Protein AF-A0A8J6NS45-F1 (afdb_monomer)

Sequence (207 aa):
MSILRTRKFHILAAVVSVSVFISIVVFVNFGKKTDMAETHSAQTNPESFAFFNLGVDSELTDTVRDELKEKLGSDAVERWSTLDLNINFKGFLQKYFKELDEINQRLNNPPGERVEHNIIKLRYRYARIKKVPFEYVEFVFSNYTKKPLLFKISSTKEGAFIVDTIKAKYGEPAVVNWEQEEGHSLYWQKNKSFLIISIGKDRYGNP

Secondary structure (DSSP, 8-state):
--HHHHHHHHHHHHHHHHHHHHHHHHHHHHS------------PPPSS--BTTB-TT----HHHHHHHHHHH-PPEEEEEE------SSTTHHHHH-HHHHHHHHHHTPSTTS---EEEEEEEES-GGGGT-SEEEEEEEEETTT--EEEEEEEE-GGGGHHHHHHHHHH-PPEEEE-SSSSEEEEEEEETTEEEEEEEE--TTS--

So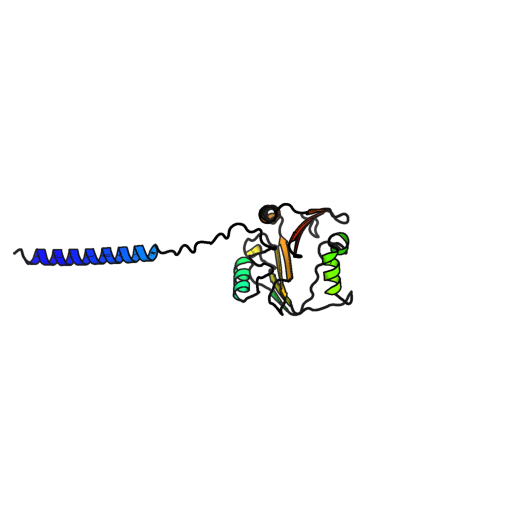lvent-accessible surface area (backbone atoms only — not comparable to full-atom values): 12196 Å² total; per-residue (Å²): 144,66,73,75,59,56,57,54,50,52,52,53,50,49,54,52,52,50,54,51,51,52,50,50,54,51,50,59,61,69,66,61,67,76,76,72,71,75,74,74,66,72,90,65,78,67,75,50,69,64,58,98,84,43,30,75,86,35,62,72,43,70,66,54,52,51,54,47,32,73,61,31,38,77,66,48,79,48,64,63,41,70,69,79,73,82,55,98,53,94,63,42,37,61,74,77,35,50,72,59,30,56,50,35,49,67,58,35,59,64,80,93,53,90,43,67,37,70,29,41,34,42,35,22,73,56,15,44,83,58,76,46,58,32,47,33,41,35,43,31,24,34,61,85,73,29,24,62,75,49,77,50,74,42,59,48,69,82,29,60,62,52,57,59,54,47,33,75,74,73,44,85,60,53,78,46,77,48,88,90,52,78,38,36,34,42,33,49,78,38,86,95,42,77,49,77,47,80,52,46,51,48,101,83,69,45,101

Organism: NCBI:txid2841695

Foldseek 3Di:
DPPVVVVVVVVVVVVVVVVVVVVVVVVVVVPPPPPPPPPPPPDDQPLADDDPNADQPDFDDPVVVVVCCLQQNDWDKDFFAADAPDDDDPCPCVVPPVVVVVVRPVSCPPPPDGRTAGKIKTKRQVSCVNVDQWRIWIWIAHNVGRGTDDIDTDGDPVCPCVVVVCCVRNNFFDKAQDPPFHWIWTWDDGPNDIDIDTGHADPVRHD

Mean predicted aligned error: 12.46 Å

pLDDT: mean 82.47, std 18.63, range [31.5, 98.31]

Structure (mmCIF, N/CA/C/O backbone):
data_AF-A0A8J6NS45-F1
#
_entry.id   AF-A0A8J6NS45-F1
#
loop_
_atom_site.group_PDB
_atom_site.id
_atom_site.type_symbol
_atom_site.label_atom_id
_atom_site.label_alt_id
_atom_site.label_comp_id
_atom_site.label_asym_id
_atom_site.label_entity_id
_atom_site.label_seq_id
_atom_site.pdbx_PDB_ins_code
_atom_site.Cartn_x
_atom_site.Cartn_y
_atom_site.Cartn_z
_atom_site.occupancy
_atom_site.B_iso_or_equiv
_atom_site.auth_seq_id
_atom_site.auth_comp_id
_atom_site.auth_asym_id
_atom_site.auth_atom_id
_atom_site.pdbx_PDB_model_num
ATOM 1 N N . MET A 1 1 ? -11.329 28.154 84.739 1.00 51.31 1 MET A N 1
ATOM 2 C CA . MET A 1 1 ? -11.530 28.540 83.321 1.00 51.31 1 MET A CA 1
ATOM 3 C C . MET A 1 1 ? -10.487 27.851 82.416 1.00 51.31 1 MET A C 1
ATOM 5 O O . MET A 1 1 ? -9.707 28.529 81.769 1.00 51.31 1 MET A O 1
ATOM 9 N N . SER A 1 2 ? -10.424 26.505 82.371 1.00 53.16 2 SER A N 1
ATOM 10 C CA . SER A 1 2 ? -9.424 25.774 81.545 1.00 53.16 2 SER A CA 1
ATOM 11 C C . SER A 1 2 ? -9.969 24.574 80.748 1.00 53.16 2 SER A C 1
ATOM 13 O O . SER A 1 2 ? -9.297 24.097 79.840 1.00 53.16 2 SER A O 1
ATOM 15 N N . ILE A 1 3 ? -11.207 24.129 80.997 1.00 46.88 3 ILE A N 1
ATOM 16 C CA . ILE A 1 3 ? -11.771 22.905 80.385 1.00 46.88 3 ILE A CA 1
ATOM 17 C C . ILE A 1 3 ? -12.343 23.155 78.971 1.00 46.88 3 ILE A C 1
ATOM 19 O O . ILE A 1 3 ? -12.364 22.261 78.130 1.00 46.88 3 ILE A O 1
ATOM 23 N N . LEU A 1 4 ? -12.755 24.389 78.651 1.00 45.94 4 LEU A N 1
ATOM 24 C CA . LEU A 1 4 ? -13.272 24.739 77.316 1.00 45.94 4 LEU A CA 1
ATOM 25 C C . LEU A 1 4 ? -12.181 24.861 76.237 1.00 45.94 4 LEU A C 1
ATOM 27 O O . LEU A 1 4 ? -12.486 24.762 75.048 1.00 45.94 4 LEU A O 1
ATOM 31 N N . ARG A 1 5 ? -10.917 25.070 76.626 1.00 46.97 5 ARG A N 1
ATOM 32 C CA . ARG A 1 5 ? -9.801 25.260 75.686 1.00 46.97 5 ARG A CA 1
ATOM 33 C C . ARG A 1 5 ? -9.300 23.925 75.129 1.00 46.97 5 ARG A C 1
ATOM 35 O O . ARG A 1 5 ? -9.025 23.841 73.939 1.00 46.97 5 ARG A O 1
ATOM 42 N N . THR A 1 6 ? -9.271 22.868 75.941 1.00 49.84 6 THR A N 1
ATOM 43 C CA . THR A 1 6 ? -8.810 21.530 75.527 1.00 49.84 6 THR A CA 1
ATOM 44 C C . THR A 1 6 ? -9.765 20.860 74.538 1.00 49.84 6 THR A C 1
ATOM 46 O O . THR A 1 6 ? -9.312 20.321 73.534 1.00 49.84 6 THR A O 1
ATOM 49 N N . ARG A 1 7 ? -11.090 20.978 74.720 1.00 52.66 7 ARG A N 1
ATOM 50 C CA . ARG A 1 7 ? -12.076 20.426 73.765 1.00 52.66 7 ARG A CA 1
ATOM 51 C C . ARG A 1 7 ? -11.982 21.046 72.368 1.00 52.66 7 ARG A C 1
ATOM 53 O O . ARG A 1 7 ? -12.054 20.319 71.384 1.00 52.66 7 ARG A O 1
ATOM 60 N N . LYS A 1 8 ? -11.768 22.365 72.269 1.00 49.09 8 LYS A N 1
ATOM 61 C CA . LYS A 1 8 ? -11.569 23.042 70.974 1.00 49.09 8 LYS A CA 1
ATOM 62 C C . LYS A 1 8 ? -10.274 22.593 70.289 1.00 49.09 8 LYS A C 1
ATOM 64 O O . LYS A 1 8 ? -10.279 22.411 69.079 1.00 49.09 8 LYS A O 1
ATOM 69 N N . PHE A 1 9 ? -9.209 22.348 71.056 1.00 55.84 9 PHE A N 1
ATOM 70 C CA . PHE A 1 9 ? -7.952 21.798 70.535 1.00 55.84 9 PHE A CA 1
ATOM 71 C C . PHE A 1 9 ? -8.102 20.357 70.026 1.00 55.84 9 PHE A C 1
ATOM 73 O O . PHE A 1 9 ? -7.583 20.048 68.959 1.00 55.84 9 PHE A O 1
ATOM 80 N N . HIS A 1 10 ? -8.850 19.496 70.722 1.00 54.66 10 HIS A N 1
ATOM 81 C CA . HIS A 1 10 ? -9.101 18.125 70.258 1.00 54.66 10 HIS A CA 1
ATOM 82 C C . HIS A 1 10 ? -9.976 18.074 68.999 1.00 54.66 10 HIS A C 1
ATOM 84 O O . HIS A 1 10 ? -9.705 17.274 68.109 1.00 54.66 10 HIS A O 1
ATOM 90 N N . ILE A 1 11 ? -10.977 18.953 68.885 1.00 61.03 11 ILE A N 1
ATOM 91 C CA . ILE A 1 11 ? -11.813 19.056 67.679 1.00 61.03 11 ILE A CA 1
ATOM 92 C C . ILE A 1 11 ? -10.990 19.591 66.50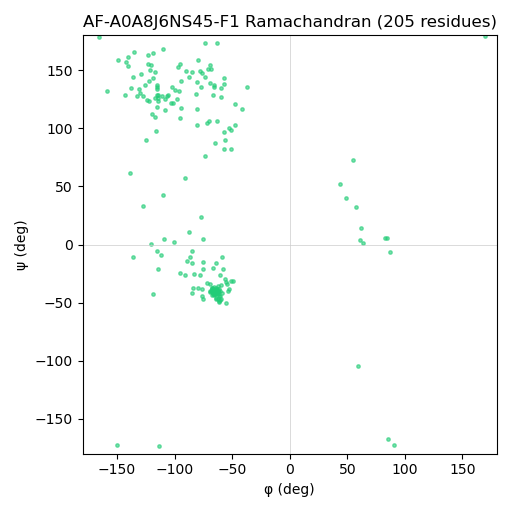0 1.00 61.03 11 ILE A C 1
ATOM 94 O O . ILE A 1 11 ? -11.062 19.039 65.407 1.00 61.03 11 ILE A O 1
ATOM 98 N N . LEU A 1 12 ? -10.154 20.613 66.719 1.00 58.44 12 LEU A N 1
ATOM 99 C CA . LEU A 1 12 ? -9.281 21.154 65.675 1.00 58.44 12 LEU A CA 1
ATOM 100 C C . LEU A 1 12 ? -8.240 20.117 65.217 1.00 58.44 12 LEU A C 1
ATOM 102 O O . LEU A 1 12 ? -8.025 19.957 64.020 1.00 58.44 12 LEU A O 1
ATOM 106 N N . ALA A 1 13 ? -7.655 19.360 66.150 1.00 62.47 13 ALA A N 1
ATOM 107 C CA . ALA A 1 13 ? -6.725 18.275 65.838 1.00 62.47 13 ALA A CA 1
ATOM 108 C C . ALA A 1 13 ? -7.400 17.126 65.067 1.00 62.47 13 ALA A C 1
ATOM 110 O O . ALA A 1 13 ? -6.812 16.598 64.126 1.00 62.47 13 ALA A O 1
ATOM 111 N N . ALA A 1 14 ? -8.644 16.772 65.409 1.00 64.38 14 ALA A N 1
ATOM 112 C CA . ALA A 1 14 ? -9.409 15.755 64.690 1.00 64.38 14 ALA A CA 1
ATOM 113 C C . ALA A 1 14 ? -9.759 16.199 63.258 1.00 64.38 14 ALA A C 1
ATOM 115 O O . ALA A 1 14 ? -9.603 15.420 62.322 1.00 64.38 14 ALA A O 1
ATOM 116 N N . VAL A 1 15 ? -10.159 17.460 63.062 1.00 68.56 15 VAL A N 1
ATOM 117 C CA . VAL A 1 15 ? -10.464 18.009 61.727 1.00 68.56 15 VAL A CA 1
ATOM 118 C C . VAL A 1 15 ? -9.210 18.078 60.849 1.00 68.56 15 VAL A C 1
ATOM 120 O O . VAL A 1 15 ? -9.274 17.714 59.677 1.00 68.56 15 VAL A O 1
ATOM 123 N N . VAL A 1 16 ? -8.060 18.469 61.413 1.00 69.50 16 VAL A N 1
ATOM 124 C CA . VAL A 1 16 ? -6.768 18.460 60.701 1.00 69.50 16 VAL A CA 1
ATOM 125 C C . VAL A 1 16 ? -6.322 17.031 60.372 1.00 69.50 16 VAL A C 1
ATOM 127 O O . VAL A 1 16 ? -5.832 16.773 59.278 1.00 69.50 16 VAL A O 1
ATOM 130 N N . SER A 1 17 ? -6.529 16.071 61.276 1.00 64.06 17 SER A N 1
ATOM 131 C CA . SER A 1 17 ? -6.199 14.665 61.018 1.00 64.06 17 SER A CA 1
ATOM 132 C C . SER A 1 17 ? -7.043 14.074 59.883 1.00 64.06 17 SER A C 1
ATOM 134 O O . SER A 1 17 ? -6.498 13.397 59.010 1.00 64.06 17 SER A O 1
ATOM 136 N N . VAL A 1 18 ? -8.344 14.380 59.837 1.00 70.12 18 VAL A N 1
ATOM 137 C CA . VAL A 1 18 ? -9.246 13.923 58.768 1.00 70.12 18 VAL A CA 1
ATOM 138 C C . VAL A 1 18 ? -8.918 14.593 57.430 1.00 70.12 18 VAL A C 1
ATOM 140 O O . VAL A 1 18 ? -8.902 13.912 56.405 1.00 70.12 18 VAL A O 1
ATOM 143 N N . SER A 1 19 ? -8.596 15.891 57.408 1.00 65.88 19 SER A N 1
ATOM 144 C CA . SER A 1 19 ? -8.239 16.587 56.162 1.00 65.88 19 SER A CA 1
ATOM 145 C C . SER A 1 19 ? -6.909 16.103 55.573 1.00 65.88 19 SER A C 1
ATOM 147 O O . SER A 1 19 ? -6.806 15.9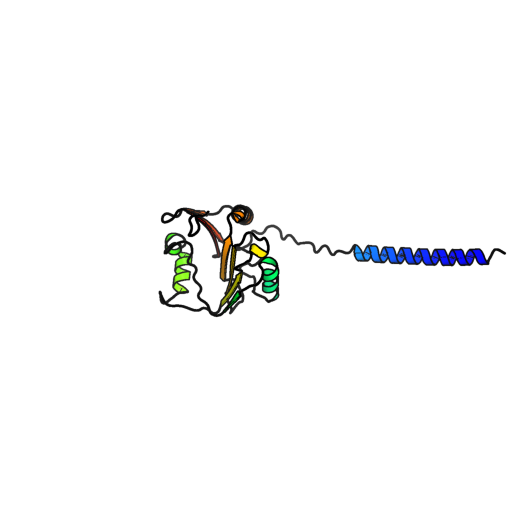32 54.355 1.00 65.88 19 SER A O 1
ATOM 149 N N . VAL A 1 20 ? -5.918 15.792 56.416 1.00 70.06 20 VAL A N 1
ATOM 150 C CA . VAL A 1 20 ? -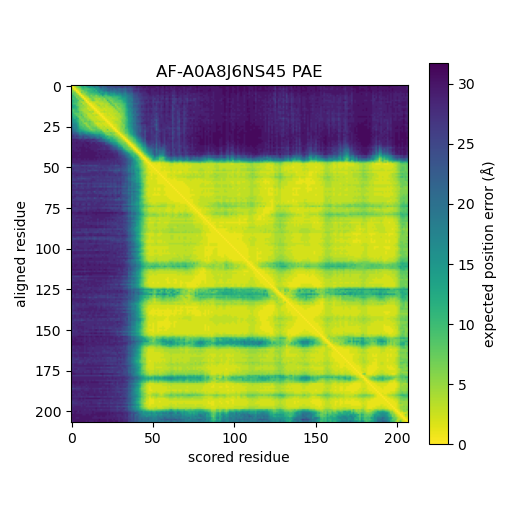4.657 15.160 55.992 1.00 70.06 20 VAL A CA 1
ATOM 151 C C . VAL A 1 20 ? -4.914 13.756 55.444 1.00 70.06 20 VAL A C 1
ATOM 153 O O . VAL A 1 20 ? -4.388 13.413 54.388 1.00 70.06 20 VAL A O 1
ATOM 156 N N . PHE A 1 21 ? -5.774 12.964 56.091 1.00 65.06 21 PHE A N 1
ATOM 157 C CA . PHE A 1 21 ? -6.098 11.614 55.623 1.00 65.06 21 PHE A CA 1
ATOM 158 C C . PHE A 1 21 ? -6.824 11.623 54.267 1.00 65.06 21 PHE A C 1
ATOM 160 O O . PHE A 1 21 ? -6.459 10.865 53.372 1.00 65.06 21 PHE A O 1
ATOM 167 N N . ILE A 1 22 ? -7.786 12.532 54.064 1.00 67.88 22 ILE A N 1
ATOM 168 C CA . ILE A 1 22 ? -8.469 12.713 52.770 1.00 67.88 22 ILE A CA 1
ATOM 169 C C . ILE A 1 22 ? -7.473 13.150 51.688 1.00 67.88 22 ILE A C 1
ATOM 171 O O . ILE A 1 22 ? -7.505 12.625 50.577 1.00 67.88 22 ILE A O 1
ATOM 175 N N . SER A 1 23 ? -6.546 14.053 52.018 1.00 58.22 23 SER A N 1
ATOM 176 C CA . SER A 1 23 ? -5.517 14.514 51.077 1.00 58.22 23 SER A CA 1
ATOM 177 C C . SER A 1 23 ? -4.570 13.381 50.666 1.00 58.22 23 SER A C 1
ATOM 179 O O . SER A 1 23 ? -4.243 13.266 49.490 1.00 58.22 23 SER A O 1
ATOM 181 N N . ILE A 1 24 ? -4.197 12.491 51.595 1.00 63.00 24 ILE A N 1
ATOM 182 C CA . ILE A 1 24 ? -3.389 11.295 51.303 1.00 63.00 24 ILE A CA 1
ATOM 183 C C . ILE A 1 24 ? -4.171 10.304 50.431 1.00 63.00 24 ILE A C 1
ATOM 185 O O . ILE A 1 24 ? -3.617 9.789 49.466 1.00 63.00 24 ILE A O 1
ATOM 189 N N . VAL A 1 25 ? -5.459 10.064 50.701 1.00 60.22 25 VAL A N 1
ATOM 190 C CA . VAL A 1 25 ? -6.290 9.156 49.886 1.00 60.22 25 VAL A CA 1
ATOM 191 C C . VAL A 1 25 ? -6.471 9.686 48.460 1.00 60.22 25 VAL A C 1
ATOM 193 O O . VAL A 1 25 ? -6.388 8.911 47.508 1.00 60.22 25 VAL A O 1
ATOM 196 N N . VAL A 1 26 ? -6.650 11.000 48.283 1.00 59.91 26 VAL A N 1
ATOM 197 C CA . VAL A 1 26 ? -6.704 11.627 46.952 1.00 59.91 26 VAL A CA 1
ATOM 198 C C . VAL A 1 26 ? -5.340 11.554 46.258 1.00 59.91 26 VAL A C 1
ATOM 200 O O . VAL A 1 26 ? -5.294 11.220 45.078 1.00 59.91 26 VAL A O 1
ATOM 203 N N . PHE A 1 27 ? -4.227 11.766 46.971 1.00 54.66 27 PHE A N 1
ATOM 204 C CA . PHE A 1 27 ? -2.878 11.664 46.397 1.00 54.66 27 PHE A CA 1
ATOM 205 C C . PHE A 1 27 ? -2.519 10.222 45.987 1.00 54.66 27 PHE A C 1
ATOM 207 O O . PHE A 1 27 ? -1.942 10.006 44.925 1.00 54.66 27 PHE A O 1
ATOM 214 N N . VAL A 1 28 ? -2.930 9.219 46.772 1.00 54.28 28 VAL A N 1
ATOM 215 C CA . VAL A 1 28 ? -2.735 7.792 46.454 1.00 54.28 28 VAL A CA 1
ATOM 216 C C . VAL A 1 28 ? -3.645 7.340 45.301 1.00 54.28 28 VAL A C 1
ATOM 218 O O . VAL A 1 28 ? -3.215 6.538 44.474 1.00 54.28 28 VAL A O 1
ATOM 221 N N . ASN A 1 29 ? -4.858 7.892 45.169 1.00 50.75 29 ASN A N 1
ATOM 222 C CA . ASN A 1 29 ? -5.740 7.600 44.030 1.00 50.75 29 ASN A CA 1
ATOM 223 C C . ASN A 1 29 ? -5.363 8.351 42.741 1.00 50.75 29 ASN A C 1
ATOM 225 O O . ASN A 1 29 ? -5.628 7.835 41.659 1.00 50.75 29 ASN A O 1
ATOM 229 N N . PHE A 1 30 ? -4.707 9.514 42.818 1.00 46.78 30 PHE A N 1
ATOM 230 C CA . PHE A 1 30 ? -4.195 10.231 41.637 1.00 46.78 30 PHE A CA 1
ATOM 231 C C . PHE A 1 30 ? -2.805 9.740 41.185 1.00 46.78 30 PHE A C 1
ATOM 233 O O . PHE A 1 30 ? -2.396 9.991 40.054 1.00 46.78 30 PHE A O 1
ATOM 240 N N . GLY A 1 31 ? -2.097 9.002 42.048 1.00 40.44 31 GLY A N 1
ATOM 241 C CA . GLY A 1 31 ? -0.834 8.323 41.739 1.00 40.44 31 GLY A CA 1
ATOM 242 C C . GLY A 1 31 ? -0.991 6.940 41.101 1.00 40.44 31 GLY A C 1
ATOM 243 O O . GLY A 1 31 ? -0.003 6.357 40.667 1.00 40.44 31 GLY A O 1
ATOM 244 N N . LYS A 1 32 ? -2.217 6.412 40.988 1.00 40.09 32 LYS A N 1
ATOM 245 C CA . LYS A 1 32 ? -2.493 5.140 40.307 1.00 40.09 32 LYS A CA 1
ATOM 246 C C . LYS A 1 32 ? -2.808 5.381 38.828 1.00 40.09 32 LYS A C 1
ATOM 248 O O . LYS A 1 32 ? -3.858 4.995 38.324 1.00 40.09 32 LYS A O 1
ATOM 253 N N . LYS A 1 33 ? -1.872 6.019 38.116 1.00 41.44 33 LYS A N 1
ATOM 254 C CA . LYS A 1 33 ? -1.746 5.769 36.678 1.00 41.44 33 LYS A CA 1
ATOM 255 C C . LYS A 1 33 ? -1.379 4.297 36.578 1.00 41.44 33 LYS A C 1
ATOM 257 O O . LYS A 1 33 ? -0.291 3.898 36.972 1.00 41.44 33 LYS A O 1
ATOM 262 N N . THR A 1 34 ? -2.333 3.481 36.155 1.00 40.91 34 THR A N 1
ATOM 263 C CA . THR A 1 34 ? -2.044 2.169 35.595 1.00 40.91 34 THR A CA 1
ATOM 264 C C . THR A 1 34 ? -1.020 2.398 34.499 1.00 40.91 34 THR A C 1
ATOM 266 O O . THR A 1 34 ? -1.369 2.827 33.400 1.00 40.91 34 THR A O 1
ATOM 269 N N . ASP A 1 35 ? 0.242 2.138 34.818 1.00 37.94 35 ASP A N 1
ATOM 270 C CA . ASP A 1 35 ? 1.192 1.661 33.838 1.00 37.94 35 ASP A CA 1
ATOM 271 C C . ASP A 1 35 ? 0.544 0.392 33.277 1.00 37.94 35 ASP A C 1
ATOM 273 O O . ASP A 1 35 ? 0.658 -0.704 33.830 1.00 37.94 35 ASP A O 1
ATOM 277 N N . MET A 1 36 ? -0.248 0.555 32.210 1.00 36.56 36 MET A N 1
ATOM 278 C CA . MET A 1 36 ? -0.364 -0.500 31.224 1.00 36.56 36 MET A CA 1
ATOM 279 C C . MET A 1 36 ? 1.072 -0.701 30.793 1.00 36.56 36 MET A C 1
ATOM 281 O O . MET A 1 36 ? 1.610 0.090 30.024 1.00 36.56 36 MET A O 1
ATOM 285 N N . ALA A 1 37 ? 1.706 -1.702 31.399 1.00 36.03 37 ALA A N 1
ATOM 286 C CA . ALA A 1 37 ? 2.905 -2.287 30.872 1.00 36.03 37 ALA A CA 1
ATOM 287 C C . ALA A 1 37 ? 2.596 -2.541 29.401 1.00 36.03 37 ALA A C 1
ATOM 289 O O . ALA A 1 37 ? 1.840 -3.456 29.058 1.00 36.03 37 ALA A O 1
ATOM 290 N N . GLU A 1 38 ? 3.129 -1.671 28.542 1.00 37.91 38 GLU A N 1
ATOM 291 C CA . GLU A 1 38 ? 3.440 -2.035 27.184 1.00 37.91 38 GLU A CA 1
ATOM 292 C C . GLU A 1 38 ? 4.259 -3.303 27.349 1.00 37.91 38 GLU A C 1
ATOM 294 O O . GLU A 1 38 ? 5.434 -3.289 27.716 1.00 37.91 38 GLU A O 1
ATOM 299 N N . THR A 1 39 ? 3.588 -4.437 27.176 1.00 31.50 39 THR A N 1
ATOM 300 C CA . THR A 1 39 ? 4.274 -5.669 26.875 1.00 31.50 39 THR A CA 1
ATOM 301 C C . THR A 1 39 ? 4.879 -5.377 25.516 1.00 31.50 39 THR A C 1
ATOM 303 O O . THR A 1 39 ? 4.261 -5.598 24.477 1.00 31.50 39 TH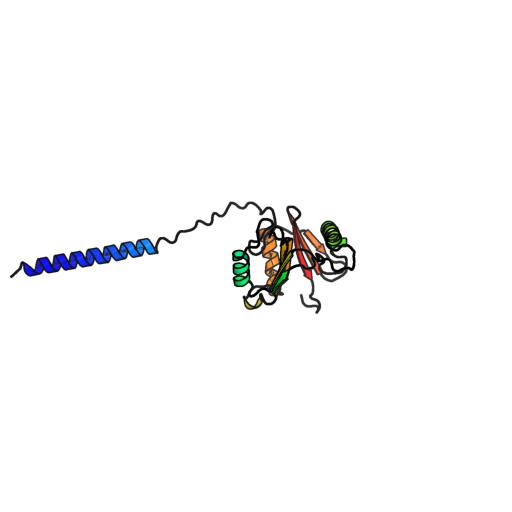R A O 1
ATOM 306 N N . HIS A 1 40 ? 6.079 -4.794 25.526 1.00 38.91 40 HIS A N 1
ATOM 307 C CA . HIS A 1 40 ? 7.059 -4.997 24.486 1.00 38.91 40 HIS A CA 1
ATOM 308 C C . HIS A 1 40 ? 7.271 -6.505 24.448 1.00 38.91 40 HIS A C 1
ATOM 310 O O . HIS A 1 40 ? 8.161 -7.063 25.085 1.00 38.91 40 HIS A O 1
ATOM 316 N N . SER A 1 41 ? 6.355 -7.167 23.739 1.00 38.38 41 SER A N 1
ATOM 317 C CA . SER A 1 41 ? 6.583 -8.456 23.130 1.00 38.38 41 SER A CA 1
ATOM 318 C C . SER A 1 41 ? 7.982 -8.369 22.554 1.00 38.38 41 SER A C 1
ATOM 320 O O . SER A 1 41 ? 8.250 -7.507 21.711 1.00 38.38 41 SER A O 1
ATOM 322 N N . ALA A 1 42 ? 8.870 -9.212 23.076 1.00 37.88 42 ALA A N 1
ATOM 323 C CA . ALA A 1 42 ? 10.199 -9.427 22.542 1.00 37.88 42 ALA A CA 1
ATOM 324 C C . ALA A 1 42 ? 10.141 -9.374 21.012 1.00 37.88 42 ALA A C 1
ATOM 326 O O . ALA A 1 42 ? 9.203 -9.923 20.428 1.00 37.88 42 ALA A O 1
ATOM 327 N N . GLN A 1 43 ? 11.105 -8.672 20.406 1.00 39.72 43 GLN A N 1
ATOM 328 C CA . GLN A 1 43 ? 11.250 -8.458 18.965 1.00 39.72 43 GLN A CA 1
ATOM 329 C C . GLN A 1 43 ? 11.182 -9.785 18.195 1.00 39.72 43 GLN A C 1
ATOM 331 O O . GLN A 1 43 ? 12.186 -10.377 17.811 1.00 39.72 43 GLN A O 1
ATOM 336 N N . THR A 1 44 ? 9.971 -10.251 17.944 1.00 43.78 44 THR A N 1
ATOM 337 C CA . THR A 1 44 ? 9.653 -11.164 16.870 1.00 43.78 44 THR A CA 1
ATOM 338 C C . THR A 1 44 ? 9.564 -10.268 15.654 1.00 43.78 44 THR A C 1
ATOM 340 O O . THR A 1 44 ? 8.775 -9.324 15.604 1.00 43.78 44 THR A O 1
ATOM 343 N N . ASN A 1 45 ? 10.466 -10.495 14.701 1.00 54.09 45 ASN A N 1
ATOM 344 C CA . ASN A 1 45 ? 10.365 -9.880 13.386 1.00 54.09 45 ASN A CA 1
ATOM 345 C C . ASN A 1 45 ? 8.916 -10.071 12.913 1.00 54.09 45 ASN A C 1
ATOM 347 O O . ASN A 1 45 ? 8.476 -11.221 12.863 1.00 54.09 45 ASN A O 1
ATOM 351 N N . PRO A 1 46 ? 8.160 -8.999 12.618 1.00 61.00 46 PRO A N 1
ATOM 352 C CA . PRO A 1 46 ? 6.754 -9.155 12.286 1.00 61.00 46 PRO A CA 1
ATOM 353 C C . PRO A 1 46 ? 6.642 -10.058 11.055 1.00 61.00 46 PRO A C 1
ATOM 355 O O . PRO A 1 46 ? 7.405 -9.897 10.093 1.00 61.00 46 PRO A O 1
ATOM 358 N N . GLU A 1 47 ? 5.717 -11.021 11.111 1.00 75.12 47 GLU A N 1
ATOM 359 C CA . GLU A 1 47 ? 5.503 -12.019 10.052 1.00 75.12 47 GLU A CA 1
ATOM 360 C C . GLU A 1 47 ? 5.182 -11.369 8.694 1.00 75.12 47 GLU A C 1
ATOM 362 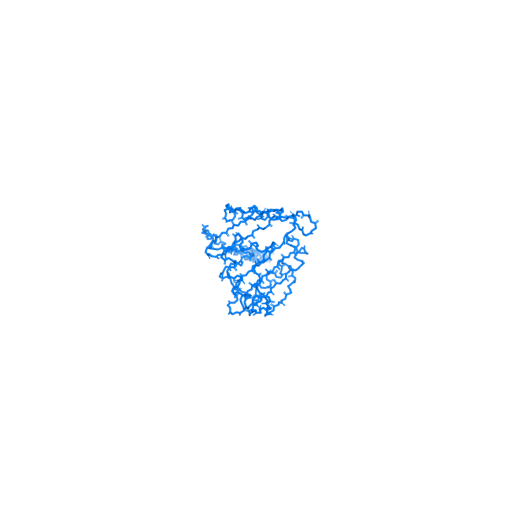O O . GLU A 1 47 ? 5.385 -11.972 7.644 1.00 75.12 47 GLU A O 1
ATOM 367 N N . SER A 1 48 ? 4.724 -10.115 8.695 1.00 89.50 48 SER A N 1
ATOM 368 C CA . SER A 1 48 ? 4.486 -9.317 7.496 1.00 89.50 48 SER A CA 1
ATOM 369 C C . SER A 1 48 ? 4.699 -7.820 7.775 1.00 89.50 48 SER A C 1
ATOM 371 O O . SER A 1 48 ? 5.194 -7.415 8.830 1.00 89.50 48 SER A O 1
ATOM 373 N N . PHE A 1 49 ? 4.363 -6.976 6.807 1.00 94.25 49 PHE A N 1
ATOM 374 C CA . PHE A 1 49 ? 4.438 -5.527 6.910 1.00 94.25 49 PHE A CA 1
ATOM 375 C C . PHE A 1 49 ? 3.178 -4.963 7.564 1.00 94.25 49 PHE A C 1
ATOM 377 O O . PHE A 1 49 ? 2.076 -5.481 7.387 1.00 94.25 49 PHE A O 1
ATOM 384 N N . ALA A 1 50 ? 3.345 -3.862 8.292 1.00 93.69 50 ALA A N 1
ATOM 385 C CA . ALA A 1 50 ? 2.236 -3.097 8.840 1.00 93.69 50 ALA A CA 1
ATOM 386 C C . ALA A 1 50 ? 2.444 -1.591 8.650 1.00 93.69 50 ALA A C 1
ATOM 388 O O . ALA A 1 50 ? 3.568 -1.090 8.787 1.00 93.69 50 ALA A O 1
ATOM 389 N N . PHE A 1 51 ? 1.346 -0.877 8.401 1.00 92.38 51 PHE A N 1
ATOM 390 C CA . PHE A 1 51 ? 1.293 0.581 8.286 1.00 92.38 51 PHE A CA 1
ATOM 391 C C . PHE A 1 51 ? 0.160 1.122 9.160 1.00 92.38 51 PHE A C 1
ATOM 393 O O . PHE A 1 51 ? -0.939 0.583 9.127 1.00 92.38 51 PHE A O 1
ATOM 400 N N . PHE A 1 52 ? 0.428 2.137 9.991 1.00 91.62 52 PHE A N 1
ATOM 401 C CA . PHE A 1 52 ? -0.498 2.572 11.055 1.00 91.62 52 PHE A CA 1
ATOM 402 C C . PHE A 1 52 ? -1.028 1.415 11.925 1.00 91.62 52 PHE A C 1
ATOM 404 O O . PHE A 1 52 ? -2.194 1.394 12.296 1.00 91.62 52 PHE A O 1
ATOM 411 N N . ASN A 1 53 ? -0.160 0.449 12.248 1.00 91.00 53 ASN A N 1
ATOM 412 C CA . ASN A 1 53 ? -0.495 -0.787 12.975 1.00 91.00 53 ASN A CA 1
ATOM 413 C C . ASN A 1 53 ? -1.505 -1.706 12.264 1.00 91.00 53 ASN A C 1
ATOM 415 O O . ASN A 1 53 ? -1.995 -2.655 12.867 1.00 91.00 53 ASN A O 1
ATOM 419 N N . LEU A 1 54 ? -1.768 -1.473 10.976 1.00 94.88 54 LEU A N 1
ATOM 420 C CA . LEU A 1 54 ? -2.580 -2.346 10.137 1.00 94.88 54 LEU A CA 1
ATOM 421 C C . LEU A 1 54 ? -1.670 -3.305 9.374 1.00 94.88 54 LEU A C 1
ATOM 423 O O . LEU A 1 54 ? -0.929 -2.879 8.487 1.00 94.88 54 LEU A O 1
ATOM 427 N N . GLY A 1 55 ? -1.706 -4.579 9.756 1.00 93.56 55 GLY A N 1
ATOM 428 C CA . GLY A 1 55 ? -1.018 -5.691 9.098 1.00 93.56 55 GLY A CA 1
ATOM 429 C C . GLY A 1 55 ? -2.002 -6.687 8.480 1.00 93.56 55 GLY A C 1
ATOM 430 O O . GLY A 1 55 ? -3.209 -6.461 8.479 1.00 93.56 55 GLY A O 1
ATOM 431 N N . VAL A 1 56 ? -1.490 -7.807 7.965 1.00 92.75 56 VAL A N 1
ATOM 432 C CA . VAL A 1 56 ? -2.280 -8.818 7.228 1.00 92.75 56 VAL A CA 1
ATOM 433 C C . VAL A 1 56 ? -3.479 -9.381 8.008 1.00 92.75 56 VAL A C 1
ATOM 435 O O . VAL A 1 56 ? -4.498 -9.714 7.405 1.00 92.75 56 VAL A O 1
ATOM 438 N N . ASP A 1 57 ? -3.390 -9.433 9.338 1.00 92.06 57 ASP A N 1
ATOM 439 C CA . ASP A 1 57 ? -4.453 -9.943 10.214 1.00 92.06 57 ASP A CA 1
ATOM 440 C C . ASP A 1 57 ? -5.300 -8.863 10.880 1.00 92.06 57 ASP A C 1
ATOM 442 O O . ASP A 1 57 ? -6.209 -9.175 11.645 1.00 92.06 57 ASP A O 1
ATOM 446 N N . SER A 1 58 ? -5.040 -7.593 10.578 1.00 94.94 58 SER A N 1
ATOM 447 C CA . SER A 1 58 ? -5.901 -6.508 11.033 1.00 94.94 58 SER A CA 1
ATOM 448 C C . SER A 1 58 ? -7.250 -6.550 10.316 1.00 94.94 58 SER A C 1
ATOM 450 O O . SER A 1 58 ? -7.357 -7.005 9.177 1.00 94.94 58 SER A O 1
ATOM 452 N N . GLU A 1 59 ? -8.280 -6.009 10.958 1.00 97.19 59 GLU A N 1
ATOM 453 C CA . GLU A 1 59 ? -9.617 -5.882 10.381 1.00 97.19 59 GLU A CA 1
ATOM 454 C C . GLU A 1 59 ? -10.058 -4.420 10.373 1.00 97.19 59 GLU A C 1
ATOM 456 O O . GLU A 1 59 ? -9.810 -3.670 11.319 1.00 97.19 59 GLU A O 1
ATOM 461 N N . LEU A 1 60 ? -10.728 -4.003 9.298 1.00 97.69 60 LEU A N 1
ATOM 462 C CA . LEU A 1 60 ? -11.362 -2.695 9.232 1.00 97.69 60 LEU A CA 1
ATOM 463 C C . LEU A 1 60 ? -12.605 -2.665 10.129 1.00 97.69 60 LEU A C 1
ATOM 465 O O . LEU A 1 60 ? -13.665 -3.173 9.756 1.00 97.69 60 LEU A O 1
ATOM 469 N N . THR A 1 61 ? -12.469 -2.004 11.275 1.00 97.56 61 THR A N 1
ATOM 470 C CA . THR A 1 61 ? -13.554 -1.681 12.209 1.00 97.56 61 THR A CA 1
ATOM 471 C C . THR A 1 61 ? -13.846 -0.180 12.208 1.00 97.56 61 THR A C 1
ATOM 473 O O . THR A 1 61 ? -13.060 0.619 11.687 1.00 97.56 61 THR A O 1
ATOM 476 N N . ASP A 1 62 ? -14.959 0.223 12.823 1.00 97.00 62 ASP A N 1
ATOM 477 C CA . ASP A 1 62 ? -15.266 1.645 13.015 1.00 97.00 62 ASP A CA 1
ATOM 478 C C . ASP A 1 62 ? -14.192 2.337 13.871 1.00 97.00 62 ASP A C 1
ATOM 480 O O . ASP A 1 62 ? -13.749 3.427 13.524 1.00 97.00 62 ASP A O 1
ATOM 484 N N . THR A 1 63 ? -13.661 1.658 14.896 1.00 97.19 63 THR A N 1
ATOM 485 C CA . THR A 1 63 ? -12.538 2.159 15.708 1.00 97.19 63 THR A CA 1
ATOM 486 C C . THR A 1 63 ? -11.286 2.403 14.869 1.00 97.19 63 THR A C 1
ATOM 488 O O . THR A 1 63 ? -10.700 3.479 14.945 1.00 97.19 63 THR A O 1
ATOM 491 N N . VAL A 1 64 ? -10.899 1.447 14.015 1.00 97.19 64 VAL A N 1
ATOM 492 C CA . VAL A 1 64 ? -9.759 1.628 13.098 1.00 97.19 64 VAL A CA 1
ATOM 493 C C . VAL A 1 64 ? -9.995 2.827 12.182 1.00 97.19 64 VAL A C 1
ATOM 495 O O . VAL A 1 64 ? -9.086 3.623 11.947 1.00 97.19 64 VAL A O 1
ATOM 498 N N . ARG A 1 65 ? -11.218 2.988 11.670 1.00 96.31 65 ARG A N 1
ATOM 499 C CA . ARG A 1 65 ? -11.562 4.112 10.797 1.00 96.31 65 ARG A CA 1
ATOM 500 C C . ARG A 1 65 ? -11.473 5.455 11.524 1.00 96.31 65 ARG A C 1
ATOM 502 O O . ARG A 1 65 ? -10.946 6.408 10.946 1.00 96.31 65 ARG A O 1
ATOM 509 N N . ASP A 1 66 ? -11.933 5.524 12.768 1.00 96.06 66 ASP A N 1
ATOM 510 C CA . ASP A 1 66 ? -11.848 6.724 13.601 1.00 96.06 66 ASP A CA 1
ATOM 511 C C . ASP A 1 66 ? -10.394 7.085 13.932 1.00 96.06 66 ASP A C 1
ATOM 513 O O . ASP A 1 66 ? -10.000 8.243 13.774 1.00 96.06 66 ASP A O 1
ATOM 517 N N . GLU A 1 67 ? -9.556 6.103 14.276 1.00 95.44 67 GLU A N 1
ATOM 518 C CA . GLU A 1 67 ? -8.122 6.322 14.501 1.00 95.44 67 GLU A CA 1
ATOM 519 C C . GLU A 1 67 ? -7.406 6.837 13.248 1.00 95.44 67 GLU A C 1
ATOM 521 O O . GLU A 1 67 ? -6.588 7.761 13.311 1.00 95.44 67 GLU A O 1
ATOM 526 N N . LEU A 1 68 ? -7.699 6.246 12.085 1.00 95.31 68 LEU A N 1
ATOM 527 C CA . LEU A 1 68 ? -7.148 6.722 10.821 1.00 95.31 68 LEU A CA 1
ATOM 528 C C . LEU A 1 68 ? -7.621 8.148 10.531 1.00 95.31 68 LEU A C 1
ATOM 530 O O . LEU A 1 68 ? -6.821 8.973 10.096 1.00 95.31 68 LEU A O 1
ATOM 534 N N . LYS A 1 69 ? -8.886 8.474 10.813 1.00 93.38 69 LYS A N 1
ATOM 535 C CA . LYS A 1 69 ? -9.430 9.825 10.635 1.00 93.38 69 LYS A CA 1
ATOM 536 C C . LYS A 1 69 ? -8.761 10.853 11.547 1.00 93.38 69 LYS A C 1
ATOM 538 O O . LYS A 1 69 ? -8.509 11.989 11.133 1.00 93.38 69 LYS A O 1
ATOM 543 N N . GLU A 1 70 ? -8.439 10.474 12.778 1.00 92.94 70 GLU A N 1
ATOM 544 C CA . GLU A 1 70 ? -7.702 11.332 13.702 1.00 92.94 70 GLU A CA 1
ATOM 545 C C . GLU A 1 70 ? -6.311 11.677 13.149 1.00 92.94 70 GLU A C 1
ATOM 547 O O . GLU A 1 70 ? -5.952 12.862 13.080 1.00 92.94 70 GLU A O 1
ATOM 552 N N . LYS A 1 71 ? -5.585 10.650 12.681 1.00 92.25 71 LYS A N 1
ATOM 553 C CA . LYS A 1 71 ? -4.194 10.729 12.203 1.00 92.25 71 LYS A CA 1
ATOM 554 C C . LYS A 1 71 ? -4.057 11.340 10.804 1.00 92.25 71 LYS A C 1
ATOM 556 O O . LYS A 1 71 ? -3.116 12.086 10.554 1.00 92.25 71 LYS A O 1
ATOM 561 N N . LEU A 1 72 ? -4.981 11.036 9.893 1.00 93.19 72 LEU A N 1
ATOM 562 C CA . LEU A 1 72 ? -4.890 11.359 8.461 1.00 93.19 72 LEU A CA 1
ATOM 563 C C . LEU A 1 72 ? -5.959 12.351 7.979 1.00 93.19 72 LEU A C 1
ATOM 565 O O . LEU A 1 72 ? -5.901 12.809 6.839 1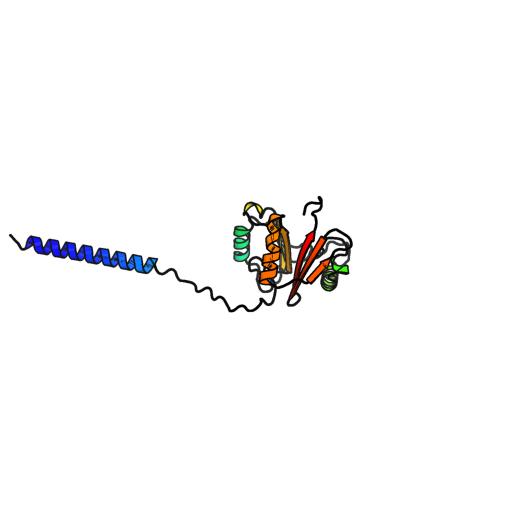.00 93.19 72 LEU A O 1
ATOM 569 N N . GLY A 1 73 ? -6.917 12.728 8.829 1.00 92.25 73 GLY A N 1
ATOM 570 C CA . GLY A 1 73 ? -8.027 13.610 8.464 1.00 92.25 73 GLY A CA 1
ATOM 571 C C . GLY A 1 73 ? -9.199 12.860 7.832 1.00 92.25 73 GLY A C 1
ATOM 572 O O . GLY A 1 73 ? -9.291 11.644 7.913 1.00 92.25 73 GLY A O 1
ATOM 573 N N . SER A 1 74 ? -10.136 13.588 7.226 1.00 91.31 74 SER A N 1
ATOM 574 C CA . SER A 1 74 ? -11.348 12.982 6.661 1.00 91.31 74 SER A CA 1
ATOM 575 C C . SER A 1 74 ? -11.045 12.061 5.476 1.00 91.31 74 SER A C 1
ATOM 577 O O . SER A 1 74 ? -10.309 12.433 4.559 1.00 91.31 74 SER A O 1
ATOM 579 N N . ASP A 1 75 ? -11.678 10.891 5.473 1.00 93.25 75 ASP A N 1
ATOM 580 C CA . ASP A 1 75 ? -11.640 9.921 4.388 1.00 93.25 75 ASP A CA 1
ATOM 581 C C . ASP A 1 75 ? -12.761 10.136 3.365 1.00 93.25 75 ASP A C 1
ATOM 583 O O . ASP A 1 75 ? -13.880 10.529 3.694 1.00 93.25 75 ASP A O 1
ATOM 587 N N . ALA A 1 76 ? -12.472 9.792 2.111 1.00 95.25 76 ALA A N 1
ATOM 588 C CA . ALA A 1 76 ? -13.489 9.449 1.127 1.00 95.25 76 ALA A CA 1
ATOM 589 C C . ALA A 1 76 ? -13.611 7.923 1.043 1.00 95.25 76 ALA A C 1
ATOM 591 O O . ALA A 1 76 ? -12.616 7.240 0.779 1.00 95.25 76 ALA A O 1
ATOM 592 N N . VAL A 1 77 ? -14.829 7.406 1.221 1.00 96.44 77 VAL A N 1
ATOM 593 C CA . VAL A 1 77 ? -15.125 5.970 1.123 1.00 96.44 77 VAL A CA 1
ATOM 594 C C . VAL A 1 77 ? -15.641 5.625 -0.263 1.00 96.44 77 VAL A C 1
ATOM 596 O O . VAL A 1 77 ? -16.572 6.255 -0.757 1.00 96.44 77 VAL A O 1
ATOM 599 N N . GLU A 1 78 ? -15.083 4.579 -0.860 1.00 96.44 78 GLU A N 1
ATOM 600 C CA . GLU A 1 78 ? -15.596 3.969 -2.086 1.00 96.44 78 GLU A CA 1
ATOM 601 C C . GLU A 1 78 ? -15.821 2.471 -1.851 1.00 96.44 78 GLU A C 1
ATOM 603 O O . GLU A 1 78 ? -15.005 1.801 -1.216 1.00 96.44 78 GLU A O 1
ATOM 608 N N . ARG A 1 79 ? -16.946 1.948 -2.340 1.00 95.19 79 ARG A N 1
ATOM 609 C CA . ARG A 1 79 ? -17.288 0.519 -2.319 1.00 95.19 79 ARG A CA 1
ATOM 610 C C . ARG A 1 79 ? -17.490 0.053 -3.755 1.00 95.19 79 ARG A C 1
ATOM 612 O O . ARG A 1 79 ? -17.864 0.883 -4.573 1.00 95.19 79 ARG A O 1
ATOM 619 N N . TRP A 1 80 ? -17.287 -1.237 -4.028 1.00 93.00 80 TRP A N 1
ATOM 620 C CA . TRP A 1 80 ? -17.438 -1.807 -5.378 1.00 93.00 80 TRP A CA 1
ATOM 621 C C . TRP A 1 80 ? -16.580 -1.064 -6.412 1.00 93.00 80 TRP A C 1
ATOM 623 O O . TRP A 1 80 ? -17.056 -0.257 -7.197 1.00 93.00 80 TRP A O 1
ATOM 633 N N . SER A 1 81 ? -15.264 -1.272 -6.345 1.00 93.94 81 SER A N 1
ATOM 634 C CA . SER A 1 81 ? -14.290 -0.498 -7.124 1.00 93.94 81 SER A CA 1
ATOM 635 C C . SER A 1 81 ? -13.239 -1.405 -7.756 1.00 93.94 81 SER A C 1
ATOM 637 O O . SER A 1 81 ? -13.105 -2.569 -7.383 1.00 93.94 81 SER A O 1
ATOM 639 N N . THR A 1 82 ? -12.480 -0.869 -8.708 1.00 93.69 82 THR A N 1
ATOM 640 C CA . THR A 1 82 ? -11.377 -1.579 -9.368 1.00 93.69 82 THR A CA 1
ATOM 641 C C . THR A 1 82 ? -10.217 -1.824 -8.406 1.00 93.69 82 THR A C 1
ATOM 643 O O . THR A 1 82 ? -9.981 -1.028 -7.495 1.00 93.69 82 THR A O 1
ATOM 646 N N . LEU A 1 83 ? -9.449 -2.890 -8.607 1.00 95.38 83 LEU A N 1
ATOM 647 C CA . LEU A 1 83 ? -8.236 -3.163 -7.838 1.00 95.38 83 LEU A CA 1
ATOM 648 C C . LEU A 1 83 ? -7.069 -3.346 -8.804 1.00 95.38 83 LEU A C 1
ATOM 650 O O . LEU A 1 83 ? -6.790 -4.445 -9.267 1.00 95.38 83 LEU A O 1
ATOM 654 N N . ASP A 1 84 ? -6.400 -2.235 -9.102 1.00 92.81 84 ASP A N 1
ATOM 655 C CA . ASP A 1 84 ? -5.227 -2.222 -9.971 1.00 92.81 84 ASP A CA 1
ATOM 656 C C . ASP A 1 84 ? -3.953 -2.130 -9.129 1.00 92.81 84 ASP A C 1
ATOM 658 O O . ASP A 1 84 ? -3.777 -1.186 -8.346 1.00 92.81 84 ASP A O 1
ATOM 662 N N . LEU A 1 85 ? -3.075 -3.115 -9.287 1.00 96.06 85 LEU A N 1
ATOM 663 C CA . LEU A 1 85 ? -1.775 -3.188 -8.627 1.00 96.06 85 LEU A CA 1
ATOM 664 C C . LEU A 1 85 ? -0.681 -2.442 -9.397 1.00 96.06 85 LEU A C 1
ATOM 666 O O . LEU A 1 85 ? 0.405 -2.260 -8.851 1.00 96.06 85 LEU A O 1
ATOM 670 N N . ASN A 1 86 ? -0.940 -2.007 -10.636 1.00 93.44 86 ASN A N 1
ATOM 671 C CA . ASN A 1 86 ? 0.050 -1.296 -11.438 1.00 93.44 86 ASN A CA 1
ATOM 672 C C . ASN A 1 86 ? 0.549 -0.036 -10.716 1.00 93.44 86 ASN A C 1
ATOM 674 O O . ASN A 1 86 ? -0.217 0.730 -10.118 1.00 93.44 86 ASN A O 1
ATOM 678 N N . ILE A 1 87 ? 1.859 0.171 -10.812 1.00 92.62 87 ILE A N 1
ATOM 679 C CA . ILE A 1 87 ? 2.597 1.304 -10.254 1.00 92.62 87 ILE A CA 1
ATOM 680 C C . ILE A 1 87 ? 3.671 1.750 -11.250 1.00 92.62 87 ILE A C 1
ATOM 682 O O . ILE A 1 87 ? 4.068 0.977 -12.121 1.00 92.62 87 ILE A O 1
ATOM 686 N N . ASN A 1 88 ? 4.160 2.979 -11.084 1.00 91.81 88 ASN A N 1
ATOM 687 C CA . ASN A 1 88 ? 5.212 3.592 -11.901 1.00 91.81 88 ASN A CA 1
ATOM 688 C C . ASN A 1 88 ? 4.819 3.678 -13.392 1.00 91.81 88 ASN A C 1
ATOM 690 O O . ASN A 1 88 ? 3.978 4.506 -13.740 1.00 91.81 88 ASN A O 1
ATOM 694 N N . PHE A 1 89 ? 5.373 2.822 -14.256 1.00 90.88 89 PHE A N 1
ATOM 695 C CA . PHE A 1 89 ? 5.143 2.825 -15.704 1.00 90.88 89 PHE A CA 1
ATOM 696 C C . PHE A 1 89 ? 4.502 1.529 -16.220 1.00 90.88 89 PHE A C 1
ATOM 698 O O . PHE A 1 89 ? 4.478 0.488 -15.560 1.00 90.88 89 PHE A O 1
ATOM 705 N N . LYS A 1 90 ? 3.975 1.572 -17.449 1.00 91.12 90 LYS A N 1
ATOM 706 C CA . LYS A 1 90 ? 3.336 0.410 -18.083 1.00 91.12 90 LYS A CA 1
ATOM 707 C C . LYS A 1 90 ? 4.324 -0.758 -18.201 1.00 91.12 90 LYS A C 1
ATOM 709 O O . LYS A 1 90 ? 5.397 -0.608 -18.773 1.00 91.12 90 LYS A O 1
ATOM 714 N N . GLY A 1 91 ? 3.929 -1.931 -17.704 1.00 93.75 91 GLY A N 1
ATOM 715 C CA . GLY A 1 91 ? 4.766 -3.137 -17.716 1.00 93.75 91 GLY A CA 1
ATOM 716 C C . GLY A 1 91 ? 5.776 -3.215 -16.566 1.00 93.75 91 GLY A C 1
ATOM 717 O O . GLY A 1 91 ? 6.578 -4.146 -16.533 1.00 93.75 91 GLY A O 1
ATOM 718 N N . PHE A 1 92 ? 5.736 -2.281 -15.608 1.00 95.56 92 PHE A N 1
ATOM 719 C CA . PHE A 1 92 ? 6.622 -2.291 -14.444 1.00 95.56 92 PHE A CA 1
ATOM 720 C C . PHE A 1 92 ? 6.539 -3.607 -13.656 1.00 95.56 92 PHE A C 1
ATOM 722 O O . PHE A 1 92 ? 7.565 -4.241 -13.402 1.00 95.56 92 PHE A O 1
ATOM 729 N N . LEU A 1 93 ? 5.322 -4.057 -13.317 1.00 96.81 93 LEU A N 1
ATOM 730 C CA . LEU A 1 93 ? 5.129 -5.324 -12.606 1.00 96.81 93 LEU A CA 1
ATOM 731 C C . LEU A 1 93 ? 5.592 -6.513 -13.448 1.00 96.81 93 LEU A C 1
ATOM 733 O O . LEU A 1 93 ? 6.350 -7.338 -12.955 1.00 96.81 93 LEU A O 1
ATOM 737 N N . GLN A 1 94 ? 5.220 -6.574 -14.727 1.00 96.50 94 GLN A N 1
ATOM 738 C CA . GLN A 1 94 ? 5.643 -7.651 -15.625 1.00 96.50 94 GLN A CA 1
ATOM 739 C C . GLN A 1 94 ? 7.169 -7.818 -15.661 1.00 96.50 94 GLN A C 1
ATOM 741 O O . GLN A 1 94 ? 7.673 -8.942 -15.679 1.00 96.50 94 GLN A O 1
ATOM 746 N N . LYS A 1 95 ? 7.905 -6.701 -15.666 1.00 96.69 95 LYS A N 1
ATOM 747 C CA . LYS A 1 95 ? 9.366 -6.703 -15.745 1.00 96.69 95 LYS A CA 1
ATOM 748 C C . LYS A 1 95 ? 10.038 -7.072 -14.423 1.00 96.69 95 LYS A C 1
ATOM 750 O O . LYS A 1 95 ? 10.995 -7.840 -14.438 1.00 96.69 95 LYS A O 1
ATOM 755 N N . TYR A 1 96 ? 9.566 -6.523 -13.302 1.00 96.56 96 TYR A N 1
ATOM 756 C CA . TYR A 1 96 ? 10.295 -6.591 -12.027 1.00 96.56 96 TYR A CA 1
ATOM 757 C C . TYR A 1 96 ? 9.596 -7.400 -10.927 1.00 96.56 96 TYR A C 1
ATOM 759 O O . TYR A 1 96 ? 10.255 -7.875 -10.009 1.00 96.56 96 TYR A O 1
ATOM 767 N N . PHE A 1 97 ? 8.280 -7.592 -11.020 1.00 96.88 97 PHE A N 1
ATOM 768 C CA . PHE A 1 97 ? 7.441 -8.243 -10.010 1.00 96.88 97 PHE A CA 1
ATOM 769 C C . PHE A 1 97 ? 6.416 -9.181 -10.664 1.00 96.88 97 PHE A C 1
ATOM 771 O O . PHE A 1 97 ? 5.206 -8.991 -10.535 1.00 96.88 97 PHE A O 1
ATOM 778 N N . LYS A 1 98 ? 6.904 -10.207 -11.373 1.00 95.88 98 LYS A N 1
ATOM 779 C CA . LYS A 1 98 ? 6.069 -11.123 -12.170 1.00 95.88 98 LYS A CA 1
ATOM 780 C C . LYS A 1 98 ? 4.912 -11.752 -11.379 1.00 95.88 98 LYS A C 1
ATOM 782 O O . LYS A 1 98 ? 3.813 -11.868 -11.905 1.00 95.88 98 LYS A O 1
ATOM 787 N N . GLU A 1 99 ? 5.126 -12.101 -10.109 1.00 95.69 99 GLU A N 1
ATOM 788 C CA . GLU A 1 99 ? 4.062 -12.628 -9.238 1.00 95.69 99 GLU A CA 1
ATOM 789 C C . GLU A 1 99 ? 2.910 -11.620 -9.061 1.00 95.69 99 GLU A C 1
ATOM 791 O O . GLU A 1 99 ? 1.740 -11.982 -9.183 1.00 95.69 99 GLU A O 1
ATOM 796 N N . LEU A 1 100 ? 3.226 -10.341 -8.828 1.00 97.06 100 LEU A N 1
ATOM 797 C CA . LEU A 1 100 ? 2.219 -9.283 -8.712 1.00 97.06 100 LEU A CA 1
ATOM 798 C C . LEU A 1 100 ? 1.541 -8.992 -10.052 1.00 97.06 100 LEU A C 1
ATOM 800 O O . LEU A 1 100 ? 0.351 -8.690 -10.067 1.00 97.06 100 LEU A O 1
ATOM 804 N N . ASP A 1 101 ? 2.269 -9.101 -11.164 1.00 97.50 101 ASP A N 1
ATOM 805 C CA . ASP A 1 101 ? 1.703 -8.970 -12.509 1.00 97.50 101 ASP A CA 1
ATOM 806 C C . ASP A 1 101 ? 0.654 -10.057 -12.783 1.00 97.50 101 ASP A C 1
ATOM 808 O O . ASP A 1 101 ? -0.466 -9.750 -13.184 1.00 97.50 101 ASP A O 1
ATOM 812 N N . GLU A 1 102 ? 0.963 -11.318 -12.470 1.00 96.88 102 GLU A N 1
ATOM 813 C CA . GLU A 1 102 ? 0.024 -12.436 -12.610 1.00 96.88 102 GLU A CA 1
ATOM 814 C C . GLU A 1 102 ? -1.227 -12.251 -11.739 1.00 96.88 102 GLU A C 1
ATOM 816 O O . GLU A 1 102 ? -2.345 -12.524 -12.185 1.00 96.88 102 GLU A O 1
ATOM 821 N N . ILE A 1 103 ? -1.068 -11.752 -10.507 1.00 96.56 103 ILE A N 1
ATOM 822 C CA . ILE A 1 103 ? -2.202 -11.409 -9.639 1.00 96.56 103 ILE A CA 1
ATOM 823 C C . ILE A 1 103 ? -3.021 -10.274 -10.263 1.00 96.56 103 ILE A C 1
ATOM 825 O O . ILE A 1 103 ? -4.245 -10.378 -10.342 1.00 96.56 103 ILE A O 1
ATOM 829 N N . ASN A 1 104 ? -2.367 -9.213 -10.742 1.00 96.75 104 ASN A N 1
ATOM 830 C CA . ASN A 1 104 ? -3.043 -8.058 -11.326 1.00 96.75 104 ASN A CA 1
ATOM 831 C C . ASN A 1 104 ? -3.847 -8.433 -12.578 1.00 96.75 104 ASN A C 1
ATOM 833 O O . ASN A 1 104 ? -4.980 -7.979 -12.739 1.00 96.75 104 ASN A O 1
ATOM 837 N N . GLN A 1 105 ? -3.295 -9.298 -13.432 1.00 96.19 105 GLN A N 1
ATOM 838 C CA . GLN A 1 105 ? -3.979 -9.817 -14.617 1.00 96.19 105 GLN A CA 1
ATOM 839 C C . GLN A 1 105 ? -5.222 -10.634 -14.246 1.00 96.19 105 GLN A C 1
ATOM 841 O O . GLN A 1 105 ? -6.266 -10.470 -14.869 1.00 96.19 105 GLN A O 1
ATOM 846 N N . ARG A 1 106 ? -5.146 -11.481 -13.209 1.00 95.69 106 ARG A N 1
ATOM 847 C CA . ARG A 1 106 ? -6.303 -12.264 -12.737 1.00 95.69 106 ARG A CA 1
ATOM 848 C C . ARG A 1 106 ? -7.393 -11.391 -12.125 1.00 95.69 106 ARG A C 1
ATOM 850 O O . ARG A 1 106 ? -8.569 -11.684 -12.314 1.00 95.69 106 ARG A O 1
ATOM 857 N N . LEU A 1 107 ? -7.009 -10.346 -11.390 1.00 95.31 107 LEU A N 1
ATOM 858 C CA . LEU A 1 107 ? -7.955 -9.386 -10.821 1.00 95.31 107 LEU A CA 1
ATOM 859 C C . LEU A 1 107 ? -8.685 -8.606 -11.923 1.00 95.31 107 LEU A C 1
ATOM 861 O O . LEU A 1 107 ? -9.886 -8.397 -11.821 1.00 95.31 107 LEU A O 1
ATOM 865 N N . ASN A 1 108 ? -7.987 -8.232 -12.995 1.00 94.88 108 ASN A N 1
ATOM 866 C CA . ASN A 1 108 ? -8.504 -7.333 -14.029 1.00 94.88 108 ASN A CA 1
ATOM 867 C C . ASN A 1 108 ? -8.767 -8.052 -15.367 1.00 94.88 108 ASN A C 1
ATOM 869 O O . ASN A 1 108 ? -8.430 -7.533 -16.431 1.00 94.88 108 ASN A O 1
ATOM 873 N N . ASN A 1 109 ? -9.350 -9.255 -15.315 1.00 92.81 109 ASN A N 1
ATOM 874 C CA . ASN A 1 109 ? -9.760 -10.019 -16.497 1.00 92.81 109 ASN A CA 1
ATOM 875 C C . ASN A 1 109 ? -11.286 -9.925 -16.721 1.00 92.81 109 ASN A C 1
ATOM 877 O O . ASN A 1 109 ? -12.031 -10.137 -15.760 1.00 92.81 109 ASN A O 1
ATOM 881 N N . PRO A 1 110 ? -11.772 -9.712 -17.960 1.00 92.31 110 PRO A N 1
ATOM 882 C CA . PRO A 1 110 ? -11.023 -9.578 -19.217 1.00 92.31 110 PRO A CA 1
ATOM 883 C C . PRO A 1 110 ? -10.227 -8.262 -19.334 1.00 92.31 110 PRO A C 1
ATOM 885 O O . PRO A 1 110 ? -10.616 -7.242 -18.762 1.00 92.31 110 PRO A O 1
ATOM 888 N N . PRO A 1 111 ? -9.098 -8.266 -20.069 1.00 87.12 111 PRO A N 1
ATOM 889 C CA . PRO A 1 111 ? -8.232 -7.099 -20.180 1.00 87.12 111 PRO A CA 1
ATOM 890 C C . PRO A 1 111 ? -8.930 -5.946 -20.910 1.00 87.12 111 PRO A C 1
ATOM 892 O O . PRO A 1 111 ? -9.556 -6.137 -21.948 1.00 87.12 111 PRO A O 1
ATOM 895 N N . GLY A 1 112 ? -8.757 -4.727 -20.395 1.00 84.50 112 GLY A N 1
ATOM 896 C CA . GLY A 1 112 ? -9.337 -3.509 -20.975 1.00 84.50 112 GLY A CA 1
ATOM 897 C C . GLY A 1 112 ? -10.754 -3.191 -20.493 1.00 84.50 112 GLY A C 1
ATOM 898 O O . GLY A 1 112 ? -11.251 -2.102 -20.773 1.00 84.50 112 GLY A O 1
ATOM 899 N N . GLU A 1 113 ? -11.376 -4.085 -19.725 1.00 90.81 113 GLU A N 1
ATOM 900 C CA . GLU A 1 113 ? -12.668 -3.836 -19.094 1.00 90.81 113 GLU A CA 1
ATOM 901 C C . GLU A 1 113 ? -12.519 -3.329 -17.656 1.00 90.81 113 GLU A C 1
ATOM 903 O O . GLU A 1 113 ? -11.526 -3.571 -16.964 1.00 90.81 113 GLU A O 1
ATOM 908 N N . ARG A 1 114 ? -13.539 -2.606 -17.185 1.00 93.75 114 ARG A N 1
ATOM 909 C CA . ARG A 1 114 ? -13.634 -2.202 -15.782 1.00 93.75 114 ARG A CA 1
ATOM 910 C C . ARG A 1 114 ? -14.173 -3.378 -14.969 1.00 93.75 114 ARG A C 1
ATOM 912 O O . ARG A 1 114 ? -15.376 -3.614 -14.956 1.00 93.75 114 ARG A O 1
ATOM 919 N N . VAL A 1 115 ? -13.289 -4.060 -14.247 1.00 95.88 115 VAL A N 1
ATOM 920 C CA . VAL A 1 115 ? -13.665 -5.127 -13.310 1.00 95.88 115 VAL A CA 1
ATOM 921 C C . VAL A 1 115 ? -13.810 -4.543 -11.906 1.00 95.88 115 VAL A C 1
ATOM 923 O O . VAL A 1 115 ? -12.859 -4.005 -11.339 1.00 95.88 115 VAL A O 1
ATOM 926 N N . GLU A 1 116 ? -15.016 -4.605 -11.343 1.00 96.44 116 GLU A N 1
ATOM 927 C CA . GLU A 1 116 ? -15.277 -4.141 -9.979 1.00 96.44 116 GLU A CA 1
ATOM 928 C C . GLU A 1 116 ? -15.179 -5.283 -8.971 1.00 96.44 116 GLU A C 1
ATOM 930 O O . GLU A 1 116 ? -15.642 -6.400 -9.199 1.00 96.44 116 GLU A O 1
ATOM 935 N N . HIS A 1 117 ? -14.608 -4.979 -7.810 1.00 97.56 117 HIS A N 1
ATOM 936 C CA . HIS A 1 117 ? -14.460 -5.920 -6.712 1.00 97.56 117 HIS A CA 1
ATOM 937 C C . HIS A 1 117 ? -15.239 -5.449 -5.493 1.00 97.56 117 HIS A C 1
ATOM 939 O O . HIS A 1 117 ? -15.328 -4.253 -5.213 1.00 97.56 117 HIS A O 1
ATOM 945 N N . ASN A 1 118 ? -15.740 -6.400 -4.708 1.00 97.69 118 ASN A N 1
ATOM 946 C CA . ASN A 1 118 ? -16.382 -6.123 -3.429 1.00 97.69 118 ASN A CA 1
ATOM 947 C C . ASN A 1 118 ? -15.332 -5.737 -2.365 1.00 97.69 118 ASN A C 1
ATOM 949 O O . ASN A 1 118 ? -14.937 -6.538 -1.514 1.00 97.69 118 ASN A O 1
ATOM 953 N N . ILE A 1 119 ? -14.847 -4.501 -2.455 1.00 98.12 119 ILE A N 1
ATOM 954 C CA . ILE A 1 119 ? -13.809 -3.908 -1.605 1.00 98.12 119 ILE A CA 1
ATOM 955 C C . ILE A 1 119 ? -14.314 -2.631 -0.937 1.00 98.12 119 ILE A C 1
ATOM 957 O O . ILE A 1 119 ? -15.299 -2.033 -1.373 1.00 98.12 119 ILE A O 1
ATOM 961 N N . ILE A 1 120 ? -13.611 -2.205 0.109 1.00 98.19 120 ILE A N 1
ATOM 962 C CA . ILE A 1 120 ? -13.753 -0.884 0.722 1.00 98.19 120 ILE A CA 1
ATOM 963 C C . ILE A 1 120 ? -12.440 -0.137 0.503 1.00 98.19 120 ILE A C 1
ATOM 965 O O . ILE A 1 120 ? -11.387 -0.614 0.924 1.00 98.19 120 ILE A O 1
ATOM 969 N N . LYS A 1 121 ? -12.503 1.036 -0.129 1.00 98.19 121 LYS A N 1
ATOM 970 C CA . LYS A 1 121 ? -11.372 1.961 -0.242 1.00 98.19 121 LYS A CA 1
ATOM 971 C C . LYS A 1 121 ? -11.579 3.153 0.677 1.00 98.19 121 LYS A C 1
ATOM 973 O O . LYS A 1 121 ? -12.614 3.813 0.587 1.00 98.19 121 LYS A O 1
ATOM 978 N N . LEU A 1 122 ? -10.583 3.452 1.503 1.00 97.62 122 LEU A N 1
ATOM 979 C CA . LEU A 1 122 ? -10.495 4.681 2.289 1.00 97.62 122 LEU A CA 1
ATOM 980 C C . LEU A 1 122 ? -9.397 5.555 1.689 1.00 97.62 122 LEU A C 1
ATOM 982 O O . LEU A 1 122 ? -8.233 5.157 1.693 1.00 97.62 122 LEU A O 1
ATOM 986 N N . ARG A 1 123 ? -9.756 6.728 1.160 1.00 96.69 123 ARG A N 1
ATOM 987 C CA . ARG A 1 123 ? -8.802 7.672 0.558 1.00 96.69 123 ARG A CA 1
ATOM 988 C C . ARG A 1 123 ? -8.651 8.931 1.396 1.00 96.69 123 ARG A C 1
ATOM 990 O O . ARG A 1 123 ? -9.630 9.633 1.635 1.00 96.69 123 ARG A O 1
ATOM 997 N N . TYR A 1 124 ? -7.411 9.272 1.714 1.00 95.06 124 TYR A N 1
ATOM 998 C CA . TYR A 1 124 ? -7.011 10.462 2.454 1.00 95.06 124 TYR A CA 1
ATOM 999 C C . TYR A 1 124 ? -6.161 11.345 1.535 1.00 95.06 124 TYR A C 1
ATOM 1001 O O . TYR A 1 124 ? -4.974 11.099 1.337 1.00 95.06 124 TYR A O 1
ATOM 1009 N N . ARG A 1 125 ? -6.787 12.360 0.923 1.00 87.94 125 ARG A N 1
ATOM 1010 C CA . ARG A 1 125 ? -6.140 13.267 -0.055 1.00 87.94 125 ARG A CA 1
ATOM 1011 C C . ARG A 1 125 ? -5.483 14.500 0.565 1.00 87.94 125 ARG A C 1
ATOM 1013 O O . ARG A 1 125 ? -4.751 15.209 -0.110 1.00 87.94 125 ARG A O 1
ATOM 1020 N N . TYR A 1 126 ? -5.794 14.787 1.825 1.00 78.62 126 TYR A N 1
ATOM 1021 C CA . TYR A 1 126 ? -5.336 15.989 2.521 1.00 78.62 126 TYR A CA 1
ATOM 1022 C C . TYR A 1 126 ? -4.674 15.643 3.852 1.00 78.62 126 TYR A C 1
ATOM 1024 O O . TYR A 1 126 ? -4.760 16.411 4.811 1.00 78.62 126 TYR A O 1
ATOM 1032 N N . ALA A 1 127 ? -3.995 14.492 3.906 1.00 77.00 127 ALA A N 1
ATOM 1033 C CA . ALA A 1 127 ? -3.290 14.048 5.103 1.00 77.00 127 ALA A CA 1
ATOM 1034 C C . ALA A 1 127 ? -2.284 15.105 5.588 1.00 77.00 127 ALA A C 1
ATOM 1036 O O . ALA A 1 127 ? -2.170 15.336 6.787 1.00 77.00 127 ALA A O 1
ATOM 1037 N N . ARG A 1 128 ? -1.681 15.878 4.675 1.00 72.56 128 ARG A N 1
ATOM 1038 C CA . ARG A 1 128 ? -0.822 17.030 5.000 1.00 72.56 128 ARG A CA 1
ATOM 1039 C C . ARG A 1 128 ? -1.414 18.022 6.011 1.00 72.56 128 ARG A C 1
ATOM 1041 O O . ARG A 1 128 ? -0.659 18.598 6.787 1.00 72.56 128 ARG A O 1
ATOM 1048 N N . ILE A 1 129 ? -2.739 18.214 6.057 1.00 70.88 129 ILE A N 1
ATOM 1049 C CA . ILE A 1 129 ? -3.387 19.114 7.037 1.00 70.88 129 ILE A CA 1
ATOM 1050 C C . ILE A 1 129 ? -3.103 18.651 8.479 1.00 70.88 129 ILE A C 1
ATOM 1052 O O . ILE A 1 129 ? -3.053 19.460 9.404 1.00 70.88 129 ILE A O 1
ATOM 1056 N N . LYS A 1 130 ? -2.842 17.355 8.672 1.00 82.81 130 LYS A N 1
ATOM 1057 C CA . LYS A 1 130 ? -2.454 16.742 9.947 1.00 82.81 130 LYS A CA 1
ATOM 1058 C C . LYS A 1 130 ? -0.946 16.767 10.219 1.00 82.81 130 LYS A C 1
ATOM 1060 O O . LYS A 1 130 ? -0.507 16.142 11.176 1.00 82.81 130 LYS A O 1
ATOM 1065 N N . LYS A 1 131 ? -0.157 17.506 9.425 1.00 80.81 131 LYS A N 1
ATOM 1066 C CA . LYS A 1 131 ? 1.310 17.621 9.550 1.00 80.81 131 LYS A CA 1
ATOM 1067 C C . LYS A 1 131 ? 2.044 16.272 9.462 1.00 80.81 131 LYS A C 1
ATOM 1069 O O . LYS A 1 131 ? 3.076 16.083 10.097 1.00 80.81 131 LYS A O 1
ATOM 1074 N N . VAL A 1 132 ? 1.508 15.332 8.683 1.00 83.75 132 VAL A N 1
ATOM 1075 C CA . VAL A 1 132 ? 2.157 14.045 8.373 1.00 83.75 132 VAL A CA 1
ATOM 1076 C C . VAL A 1 132 ? 2.872 14.126 7.014 1.00 83.75 132 VAL A C 1
ATOM 1078 O O . VAL A 1 132 ? 2.420 14.883 6.151 1.00 83.75 132 VAL A O 1
ATOM 1081 N N . PRO A 1 133 ? 3.938 13.335 6.769 1.00 86.19 133 PRO A N 1
ATOM 1082 C CA . PRO A 1 133 ? 4.748 13.387 5.538 1.00 86.19 133 PRO A CA 1
ATOM 1083 C C . PRO A 1 133 ? 4.071 12.713 4.325 1.00 86.19 133 PRO A C 1
ATOM 1085 O O . PRO A 1 133 ? 4.740 12.236 3.406 1.00 86.19 133 PRO A O 1
ATOM 1088 N N . PHE A 1 134 ? 2.741 12.605 4.333 1.00 88.62 134 PHE A N 1
ATOM 1089 C CA . PHE A 1 134 ? 1.963 11.901 3.318 1.00 88.62 134 PHE A CA 1
ATOM 1090 C C . PHE A 1 134 ? 1.080 12.891 2.564 1.00 88.62 134 PHE A C 1
ATOM 1092 O O . PHE A 1 134 ? 0.326 13.664 3.161 1.00 88.62 134 PHE A O 1
ATOM 1099 N N . GLU A 1 135 ? 1.158 12.862 1.238 1.00 88.44 135 GLU A N 1
ATOM 1100 C CA . GLU A 1 135 ? 0.257 13.619 0.365 1.00 88.44 135 GLU A CA 1
ATOM 1101 C C . GLU A 1 135 ? -1.032 12.844 0.125 1.00 88.44 135 GLU A C 1
ATOM 1103 O O . GLU A 1 135 ? -2.125 13.408 0.156 1.00 88.44 135 GLU A O 1
ATOM 1108 N N . TYR A 1 136 ? -0.882 11.539 -0.082 1.00 90.88 136 TYR A N 1
ATOM 1109 C CA . TYR A 1 136 ? -1.959 10.627 -0.400 1.00 90.88 136 TYR A CA 1
ATOM 1110 C C . TYR A 1 136 ? -1.790 9.340 0.387 1.00 90.88 136 TYR A C 1
ATOM 1112 O O . TYR A 1 136 ? -0.703 8.764 0.423 1.00 90.88 136 TYR A O 1
ATOM 1120 N N . VAL A 1 137 ? -2.885 8.864 0.971 1.00 95.19 137 VAL A N 1
ATOM 1121 C CA . VAL A 1 137 ? -2.973 7.514 1.524 1.00 95.19 137 VAL A CA 1
ATOM 1122 C C . VAL A 1 137 ? -4.271 6.879 1.045 1.00 95.19 137 VAL A C 1
ATOM 1124 O O . VAL A 1 137 ? -5.349 7.451 1.203 1.00 95.19 137 VAL A O 1
ATOM 1127 N N . GLU A 1 138 ? -4.178 5.689 0.473 1.00 97.00 138 GLU A N 1
ATOM 1128 C CA . GLU A 1 138 ? -5.308 4.835 0.137 1.00 97.00 138 GLU A CA 1
ATOM 1129 C C . GLU A 1 138 ? -5.144 3.494 0.834 1.00 97.00 138 GLU A C 1
ATOM 1131 O O . GLU A 1 138 ? -4.147 2.802 0.629 1.00 97.00 138 GLU A O 1
ATOM 1136 N N . PHE A 1 139 ? -6.148 3.120 1.622 1.00 97.88 139 PHE A N 1
ATOM 1137 C CA . PHE A 1 139 ? -6.268 1.779 2.174 1.00 97.88 139 PHE A CA 1
ATOM 1138 C C . PHE A 1 139 ? -7.360 1.025 1.429 1.00 97.88 139 PHE A C 1
ATOM 1140 O O . PHE A 1 139 ? -8.483 1.522 1.316 1.00 97.88 139 PHE A O 1
ATOM 1147 N N . VAL A 1 140 ? -7.052 -0.178 0.956 1.00 98.19 140 VAL A N 1
ATOM 1148 C CA . VAL A 1 140 ? -8.010 -1.081 0.323 1.00 98.19 140 VAL A CA 1
ATOM 1149 C C . VAL A 1 140 ? -8.180 -2.324 1.183 1.00 98.19 140 VAL A C 1
ATOM 1151 O O . VAL A 1 140 ? -7.204 -3.009 1.489 1.00 98.19 140 VAL A O 1
ATOM 1154 N N . PHE A 1 141 ? -9.426 -2.635 1.527 1.00 98.31 141 PHE A N 1
ATOM 1155 C CA . PHE A 1 141 ? -9.807 -3.807 2.310 1.00 98.31 141 PHE A CA 1
ATOM 1156 C C . PHE A 1 141 ? -10.786 -4.685 1.535 1.00 98.31 141 PHE A C 1
ATOM 1158 O O . PHE A 1 141 ? -11.612 -4.190 0.764 1.00 98.31 141 PHE A O 1
ATOM 1165 N N . SER A 1 142 ? -10.748 -5.990 1.790 1.00 97.69 142 SER A N 1
ATOM 1166 C CA . SER A 1 142 ? -11.790 -6.913 1.343 1.00 97.69 142 SER A CA 1
ATOM 1167 C C . SER A 1 142 ? -13.091 -6.598 2.070 1.00 97.69 142 SER A C 1
ATOM 1169 O O . SER A 1 142 ? -13.117 -6.545 3.298 1.00 97.69 142 SER A O 1
ATOM 1171 N N . ASN A 1 143 ? -14.203 -6.430 1.354 1.00 97.56 143 ASN A N 1
ATOM 1172 C CA . ASN A 1 143 ? -15.486 -6.243 2.030 1.00 97.56 143 ASN A CA 1
ATOM 1173 C C . ASN A 1 143 ? -16.040 -7.562 2.605 1.00 97.56 143 ASN A C 1
ATOM 1175 O O . ASN A 1 143 ? -16.927 -7.511 3.457 1.00 97.56 143 ASN A O 1
ATOM 1179 N N . TYR A 1 144 ? -15.501 -8.714 2.182 1.00 97.06 144 TYR A N 1
ATOM 1180 C CA . TYR A 1 144 ? -15.859 -10.038 2.702 1.00 97.06 144 TYR A CA 1
ATOM 1181 C C . TYR A 1 144 ? -15.253 -10.302 4.081 1.00 97.06 144 TYR A C 1
ATOM 1183 O O . TYR A 1 144 ? -15.950 -10.761 4.977 1.00 97.06 144 TYR A O 1
ATOM 1191 N N . THR A 1 145 ? -13.961 -10.007 4.249 1.00 97.44 145 THR A N 1
ATOM 1192 C CA . THR A 1 145 ? -13.200 -10.354 5.465 1.00 97.44 145 THR A CA 1
ATOM 1193 C C . THR A 1 145 ? -12.786 -9.145 6.288 1.00 97.44 145 THR A C 1
ATOM 1195 O O . THR A 1 145 ? -12.241 -9.312 7.366 1.00 97.44 145 THR A O 1
ATOM 1198 N N . LYS A 1 146 ? -12.968 -7.928 5.764 1.00 97.94 146 LYS A N 1
ATOM 1199 C CA . LYS A 1 146 ? -12.457 -6.672 6.339 1.00 97.94 146 LYS A CA 1
ATOM 1200 C C . LYS A 1 146 ? -10.932 -6.599 6.455 1.00 97.94 146 LYS A C 1
ATOM 1202 O O . LYS A 1 146 ? -10.427 -5.589 6.934 1.00 97.94 146 LYS A O 1
ATOM 1207 N N . LYS A 1 147 ? -10.197 -7.602 5.964 1.00 97.19 147 LYS A N 1
ATOM 1208 C CA . LYS A 1 147 ? -8.730 -7.629 5.982 1.00 97.19 147 LYS A CA 1
ATOM 1209 C C . LYS A 1 147 ? -8.118 -6.741 4.887 1.00 97.19 147 LYS A C 1
ATOM 1211 O O . LYS A 1 147 ? -8.734 -6.586 3.822 1.00 97.19 147 LYS A O 1
ATOM 1216 N N . PRO A 1 148 ? -6.924 -6.165 5.120 1.00 97.00 148 PRO A N 1
ATOM 1217 C CA . PRO A 1 148 ? -6.179 -5.406 4.122 1.00 97.00 148 PRO A CA 1
ATOM 1218 C C . PRO A 1 148 ? -5.886 -6.199 2.851 1.00 97.00 148 PRO A C 1
ATOM 1220 O O . PRO A 1 148 ? -5.586 -7.388 2.901 1.00 97.00 148 PRO A O 1
ATOM 1223 N N . LEU A 1 149 ? -5.929 -5.507 1.715 1.00 96.69 149 LEU A N 1
ATOM 1224 C CA . LEU A 1 149 ? -5.525 -6.032 0.409 1.00 96.69 149 LEU A CA 1
ATOM 1225 C C . LEU A 1 149 ? -4.364 -5.234 -0.188 1.00 96.69 149 LEU A C 1
ATOM 1227 O O . LEU A 1 149 ? -3.447 -5.815 -0.757 1.00 96.69 149 LEU A O 1
ATOM 1231 N N . LEU A 1 150 ? -4.412 -3.904 -0.085 1.00 97.38 150 LEU A N 1
ATOM 1232 C CA . LEU A 1 150 ? -3.439 -3.015 -0.713 1.00 97.38 150 LEU A CA 1
ATOM 1233 C C . LEU A 1 150 ? -3.436 -1.658 -0.023 1.00 97.38 150 LEU A C 1
ATOM 1235 O O . LEU A 1 150 ? -4.498 -1.058 0.138 1.00 97.38 150 LEU A O 1
ATOM 1239 N N . PHE A 1 151 ? -2.251 -1.147 0.303 1.00 97.19 151 PHE A N 1
ATOM 1240 C CA . PHE A 1 151 ? -2.062 0.235 0.735 1.00 97.19 151 PHE A CA 1
ATOM 1241 C C . PHE A 1 151 ? -1.230 0.985 -0.307 1.00 97.19 151 PHE A C 1
ATOM 1243 O O . PHE A 1 151 ? -0.165 0.512 -0.701 1.00 97.19 151 PHE A O 1
ATOM 1250 N N . LYS A 1 152 ? -1.709 2.151 -0.752 1.00 95.75 152 LYS A N 1
ATOM 1251 C CA . LYS A 1 152 ? -0.971 3.049 -1.651 1.00 95.75 152 LYS A CA 1
ATOM 1252 C C . LYS A 1 152 ? -0.707 4.362 -0.941 1.00 95.75 152 LYS A C 1
ATOM 1254 O O . LYS A 1 152 ? -1.636 4.997 -0.451 1.00 95.75 152 LYS A O 1
ATOM 1259 N N . ILE A 1 153 ? 0.553 4.766 -0.890 1.00 92.88 153 ILE A N 1
ATOM 1260 C CA . ILE A 1 153 ? 0.987 5.960 -0.168 1.00 92.88 153 ILE A CA 1
ATOM 1261 C C . ILE A 1 153 ? 1.873 6.776 -1.101 1.00 92.88 153 ILE A C 1
ATOM 1263 O O . ILE A 1 153 ? 2.758 6.215 -1.744 1.00 92.88 153 ILE A O 1
ATOM 1267 N N . SER A 1 154 ? 1.646 8.086 -1.164 1.00 90.06 154 SER A N 1
ATOM 1268 C CA . SER A 1 154 ? 2.610 9.028 -1.732 1.00 90.06 154 SER A CA 1
ATOM 1269 C C . SER A 1 154 ? 3.052 10.023 -0.670 1.00 90.06 154 SER A C 1
ATOM 1271 O O . SER A 1 154 ? 2.269 10.454 0.186 1.00 90.06 154 SER A O 1
ATOM 1273 N N . SER A 1 155 ? 4.326 10.386 -0.733 1.00 86.12 155 SER A N 1
ATOM 1274 C CA . SER A 1 155 ? 4.978 11.280 0.214 1.00 86.12 155 SER A CA 1
ATOM 1275 C C . SER A 1 155 ? 5.578 12.476 -0.499 1.00 86.12 155 SER A C 1
ATOM 1277 O O . SER A 1 155 ? 5.882 12.413 -1.686 1.00 86.12 155 SER A O 1
ATOM 1279 N N . THR A 1 156 ? 5.739 13.565 0.249 1.00 75.88 156 THR A N 1
ATOM 1280 C CA . THR A 1 156 ? 6.522 14.722 -0.190 1.00 75.88 156 THR A CA 1
ATOM 1281 C C . THR A 1 156 ? 8.017 14.392 -0.137 1.00 75.88 156 THR A C 1
ATOM 1283 O O . THR A 1 156 ? 8.419 13.391 0.461 1.00 75.88 156 THR A O 1
ATOM 1286 N N . LYS A 1 157 ? 8.862 15.305 -0.632 1.00 72.81 157 LYS A N 1
ATOM 1287 C CA . LYS A 1 157 ? 10.321 15.291 -0.400 1.00 72.81 157 LYS A CA 1
ATOM 1288 C C . LYS A 1 157 ? 10.703 15.164 1.079 1.00 72.81 157 LYS A C 1
ATOM 1290 O O . LYS A 1 157 ? 11.721 14.567 1.411 1.00 72.81 157 LYS A O 1
ATOM 1295 N N . GLU A 1 158 ? 9.878 15.704 1.977 1.00 68.81 158 GLU A N 1
ATOM 1296 C CA . GLU A 1 158 ? 10.087 15.606 3.426 1.00 68.81 158 GLU A CA 1
ATOM 1297 C C . GLU A 1 158 ? 9.937 14.165 3.921 1.00 68.81 158 GLU A C 1
ATOM 1299 O O . GLU A 1 158 ? 10.475 13.836 4.965 1.00 68.81 158 GLU A O 1
ATOM 1304 N N . GLY A 1 159 ? 9.269 13.287 3.170 1.00 68.12 159 GLY A N 1
ATOM 1305 C CA . GLY A 1 159 ? 9.135 11.866 3.472 1.00 68.12 159 GLY A CA 1
ATOM 1306 C C . GLY A 1 159 ? 10.384 11.026 3.200 1.00 68.12 159 GLY A C 1
ATOM 1307 O O . GLY A 1 159 ? 10.323 9.816 3.383 1.00 68.12 159 GLY A O 1
ATOM 1308 N N . ALA A 1 160 ? 11.520 11.609 2.804 1.00 75.50 160 ALA A N 1
ATOM 1309 C CA . ALA A 1 160 ? 12.752 10.850 2.555 1.00 75.50 160 ALA A CA 1
ATOM 1310 C C . ALA A 1 160 ? 13.185 9.983 3.761 1.00 75.50 160 ALA A C 1
ATOM 1312 O O . ALA A 1 160 ? 13.634 8.852 3.577 1.00 75.50 160 ALA A O 1
ATOM 1313 N N . PHE A 1 161 ? 12.943 10.448 4.995 1.00 82.25 161 PHE A N 1
ATOM 1314 C CA . PHE A 1 161 ? 13.230 9.691 6.227 1.00 82.25 161 PHE A CA 1
ATOM 1315 C C . PHE A 1 161 ? 12.405 8.399 6.377 1.00 82.25 161 PHE A C 1
ATOM 1317 O O . PHE A 1 161 ? 12.728 7.537 7.201 1.00 82.25 161 PHE A O 1
ATOM 1324 N N . ILE A 1 162 ? 11.318 8.249 5.611 1.00 87.25 162 ILE A N 1
ATOM 132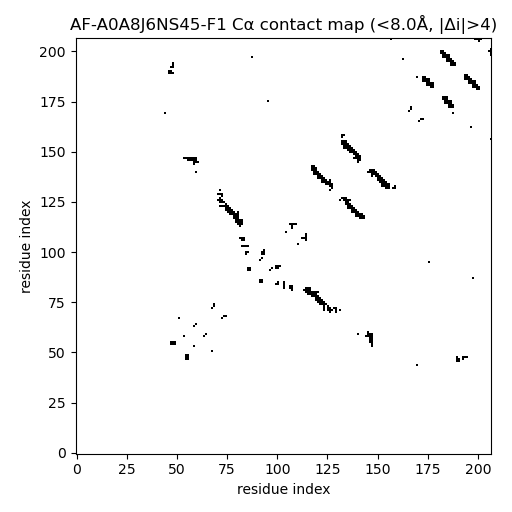5 C CA . ILE A 1 162 ? 10.482 7.044 5.625 1.00 87.25 162 ILE A CA 1
ATOM 1326 C C . ILE A 1 162 ? 11.307 5.841 5.166 1.00 87.25 162 ILE A C 1
ATOM 1328 O O . ILE A 1 162 ? 11.147 4.757 5.725 1.00 87.25 162 ILE A O 1
ATOM 1332 N N . VAL A 1 163 ? 12.224 6.025 4.210 1.00 89.81 163 VAL A N 1
ATOM 1333 C CA . VAL A 1 163 ? 13.093 4.945 3.724 1.00 89.81 163 VAL A CA 1
ATOM 1334 C C . VAL A 1 163 ? 13.960 4.407 4.858 1.00 89.81 163 VAL A C 1
ATOM 1336 O O . VAL A 1 163 ? 13.956 3.202 5.101 1.00 89.81 163 VAL A O 1
ATOM 1339 N N . ASP A 1 164 ? 14.632 5.288 5.599 1.00 90.75 164 ASP A N 1
ATOM 1340 C CA . ASP A 1 164 ? 15.491 4.896 6.723 1.00 90.75 164 ASP A CA 1
ATOM 1341 C C . ASP A 1 164 ? 14.687 4.223 7.839 1.00 90.75 164 ASP A C 1
ATOM 1343 O O . ASP A 1 164 ? 15.111 3.214 8.402 1.00 90.75 164 ASP A O 1
ATOM 1347 N N . THR A 1 165 ? 13.475 4.719 8.103 1.00 90.62 165 THR A N 1
ATOM 1348 C CA . THR A 1 165 ? 12.555 4.117 9.079 1.00 90.62 165 THR A CA 1
ATOM 1349 C C . THR A 1 165 ? 12.152 2.697 8.669 1.00 90.62 165 THR A C 1
ATOM 1351 O O . THR A 1 165 ? 12.112 1.786 9.498 1.00 90.62 165 THR A O 1
ATOM 1354 N N . ILE A 1 166 ? 11.861 2.485 7.384 1.00 92.81 166 ILE A N 1
ATOM 1355 C CA . ILE A 1 166 ? 11.485 1.173 6.849 1.00 92.81 166 ILE A CA 1
ATOM 1356 C C . ILE A 1 166 ? 12.684 0.219 6.873 1.00 92.81 166 ILE A C 1
ATOM 1358 O O . ILE A 1 166 ? 12.516 -0.927 7.293 1.00 92.81 166 ILE A O 1
ATOM 1362 N N . LYS A 1 167 ? 13.888 0.688 6.522 1.00 94.12 167 LYS A N 1
ATOM 1363 C CA . LYS A 1 167 ? 15.130 -0.094 6.626 1.00 94.12 167 LYS A CA 1
ATOM 1364 C C . LYS A 1 167 ? 15.419 -0.526 8.058 1.00 94.12 167 LYS A C 1
ATOM 1366 O O . LYS A 1 167 ? 15.654 -1.704 8.309 1.00 94.12 167 LYS A O 1
ATOM 1371 N N . ALA A 1 168 ? 15.316 0.399 9.012 1.00 93.12 168 ALA A N 1
ATOM 1372 C CA . ALA A 1 168 ? 15.512 0.098 10.427 1.00 93.12 168 ALA A CA 1
ATOM 1373 C C . ALA A 1 168 ? 14.516 -0.958 10.941 1.00 93.12 168 ALA A C 1
ATOM 1375 O O . ALA A 1 168 ? 14.870 -1.786 11.778 1.00 93.12 168 ALA A O 1
ATOM 1376 N N . LYS A 1 169 ? 13.275 -0.954 10.432 1.00 92.94 169 LYS A N 1
ATOM 1377 C CA . LYS A 1 169 ? 12.218 -1.877 10.868 1.00 92.94 169 LYS A CA 1
ATOM 1378 C C . LYS A 1 169 ? 12.255 -3.243 10.178 1.00 92.94 169 LYS A C 1
ATOM 1380 O O . LYS A 1 169 ? 11.928 -4.244 10.814 1.00 92.94 169 LYS A O 1
ATOM 1385 N N . TYR A 1 170 ? 12.578 -3.299 8.887 1.00 93.50 170 TYR A N 1
ATOM 1386 C CA . TYR A 1 170 ? 12.428 -4.515 8.076 1.00 93.50 170 TYR A CA 1
ATOM 1387 C C . TYR A 1 170 ? 13.733 -5.035 7.454 1.00 93.50 170 TYR A C 1
ATOM 1389 O O . TYR A 1 170 ? 13.699 -6.083 6.809 1.00 93.50 170 TYR A O 1
ATOM 1397 N N . GLY A 1 171 ? 14.865 -4.368 7.694 1.00 94.31 171 GLY A N 1
ATOM 1398 C CA . GLY A 1 171 ? 16.184 -4.728 7.172 1.00 94.31 171 GLY A CA 1
ATOM 1399 C C . GLY A 1 171 ? 16.503 -4.065 5.831 1.00 94.31 171 GLY A C 1
ATOM 1400 O O . GLY A 1 171 ? 15.751 -3.221 5.344 1.00 94.31 171 GLY A O 1
ATOM 1401 N N . GLU A 1 172 ? 17.617 -4.454 5.213 1.00 95.50 172 GLU A N 1
ATOM 1402 C CA . GLU A 1 172 ? 18.005 -3.915 3.904 1.00 95.50 172 GLU A CA 1
ATOM 1403 C C . GLU A 1 172 ? 17.059 -4.390 2.784 1.00 95.50 172 GLU A C 1
ATOM 1405 O O . GLU A 1 172 ? 16.662 -5.560 2.771 1.00 95.50 172 GLU A O 1
ATOM 1410 N N . PRO A 1 173 ? 16.681 -3.503 1.846 1.00 97.31 173 PRO A N 1
ATOM 1411 C CA . PRO A 1 173 ? 15.847 -3.856 0.709 1.00 97.31 173 PRO A CA 1
ATOM 1412 C C . PRO A 1 173 ? 16.660 -4.523 -0.395 1.00 97.31 173 PRO A C 1
ATOM 1414 O O . PRO A 1 173 ? 17.852 -4.268 -0.573 1.00 97.31 173 PRO A O 1
ATOM 1417 N N . ALA A 1 174 ? 15.961 -5.265 -1.244 1.00 97.62 174 ALA A N 1
ATOM 1418 C CA . ALA A 1 174 ? 16.427 -5.485 -2.602 1.00 97.62 174 ALA A CA 1
ATOM 1419 C C . ALA A 1 174 ? 16.166 -4.228 -3.454 1.00 97.62 174 ALA A C 1
ATOM 1421 O O . ALA A 1 174 ? 15.196 -3.497 -3.236 1.00 97.62 174 ALA A O 1
ATOM 1422 N N . VAL A 1 175 ? 17.043 -3.969 -4.426 1.00 96.94 175 VAL A N 1
ATOM 1423 C CA . VAL A 1 175 ? 17.009 -2.755 -5.255 1.00 96.94 175 VAL A CA 1
ATOM 1424 C C . VAL A 1 175 ? 16.727 -3.117 -6.707 1.00 96.94 175 VAL A C 1
ATOM 1426 O O . VAL A 1 175 ? 17.345 -4.021 -7.264 1.00 96.94 175 VAL A O 1
ATOM 1429 N N . VAL A 1 176 ? 15.812 -2.377 -7.326 1.00 96.38 176 VAL A N 1
ATOM 1430 C CA . VAL A 1 176 ? 15.496 -2.449 -8.753 1.00 96.38 176 VAL A CA 1
ATOM 1431 C C . VAL A 1 176 ? 15.766 -1.089 -9.371 1.00 96.38 176 VAL A C 1
ATOM 1433 O O . VAL A 1 176 ? 15.039 -0.136 -9.100 1.00 96.38 176 VAL A O 1
ATOM 1436 N N . ASN A 1 177 ? 16.780 -0.999 -10.225 1.00 94.56 177 ASN A N 1
ATOM 1437 C CA . ASN A 1 177 ? 17.013 0.203 -11.020 1.00 94.56 177 ASN A CA 1
ATOM 1438 C C . ASN A 1 177 ? 16.095 0.185 -12.240 1.00 94.56 177 ASN A C 1
ATOM 1440 O O . ASN A 1 177 ? 16.002 -0.824 -12.945 1.00 94.56 177 ASN A O 1
ATOM 1444 N N . TRP A 1 178 ? 15.387 1.287 -12.463 1.00 93.44 178 TRP A N 1
ATOM 1445 C CA . TRP A 1 178 ? 14.485 1.402 -13.598 1.00 93.44 178 TRP A CA 1
ATOM 1446 C C . TRP A 1 178 ? 15.302 1.656 -14.862 1.00 93.44 178 TRP A C 1
ATOM 1448 O O . TRP A 1 178 ? 16.231 2.457 -14.860 1.00 93.44 178 TRP A O 1
ATOM 1458 N N . GLU A 1 179 ? 14.971 0.964 -15.950 1.00 87.44 179 GLU A N 1
ATOM 1459 C CA . GLU A 1 179 ? 15.659 1.167 -17.235 1.00 87.44 179 GLU A CA 1
ATOM 1460 C C . GLU A 1 179 ? 14.910 2.146 -18.146 1.00 87.44 179 GLU A C 1
ATOM 1462 O O . GLU A 1 179 ? 15.504 2.738 -19.040 1.00 87.44 179 GLU A O 1
ATOM 1467 N N . GLN A 1 180 ? 13.596 2.288 -17.951 1.00 82.75 180 GLN A N 1
ATOM 1468 C CA . GLN A 1 180 ? 12.723 3.085 -18.813 1.00 82.75 180 GLN A CA 1
ATOM 1469 C C . GLN A 1 180 ? 12.587 4.544 -18.365 1.00 82.75 180 GLN A C 1
ATOM 1471 O O . GLN A 1 180 ? 12.304 5.407 -19.191 1.00 82.75 180 GLN A O 1
ATOM 1476 N N . GLU A 1 181 ? 12.773 4.816 -17.076 1.00 82.38 181 GLU A N 1
ATOM 1477 C CA . GLU A 1 181 ? 12.615 6.137 -16.466 1.00 82.38 181 GLU A CA 1
ATOM 1478 C C . GLU A 1 181 ? 13.699 6.346 -15.401 1.00 82.38 181 GLU A C 1
ATOM 1480 O O . GLU A 1 181 ? 14.232 5.379 -14.858 1.00 82.38 181 GLU A O 1
ATOM 1485 N N . GLU A 1 182 ? 14.023 7.602 -15.079 1.00 85.12 182 GLU A N 1
ATOM 1486 C CA . GLU A 1 182 ? 14.950 7.911 -13.987 1.00 85.12 182 GLU A CA 1
ATOM 1487 C C . GLU A 1 182 ? 14.312 7.583 -12.631 1.00 85.12 182 GLU A C 1
ATOM 1489 O O . GLU A 1 182 ? 13.454 8.314 -12.127 1.00 85.12 182 GLU A O 1
ATOM 1494 N N . GLY A 1 183 ? 14.763 6.493 -12.018 1.00 89.75 183 GLY A N 1
ATOM 1495 C CA . GLY A 1 183 ? 14.341 6.108 -10.683 1.00 89.75 183 GLY A CA 1
ATOM 1496 C C . GLY A 1 183 ? 14.793 4.708 -10.301 1.00 89.75 183 GLY A C 1
ATOM 1497 O O . GLY A 1 183 ? 15.460 3.994 -11.053 1.00 89.75 183 GLY A O 1
ATOM 1498 N N . HIS A 1 184 ? 14.438 4.323 -9.088 1.00 93.88 184 HIS A N 1
ATOM 1499 C CA . HIS A 1 184 ? 14.653 2.982 -8.579 1.00 93.88 184 HIS A CA 1
ATOM 1500 C C . HIS A 1 184 ? 13.552 2.614 -7.590 1.00 93.88 184 HIS A C 1
ATOM 1502 O O . HIS A 1 184 ? 12.886 3.468 -7.005 1.00 93.88 184 HIS A O 1
ATOM 1508 N N . SER A 1 185 ? 13.365 1.316 -7.389 1.00 95.50 185 SER A N 1
ATOM 1509 C CA . SER A 1 185 ? 12.496 0.794 -6.347 1.00 95.50 185 SER A CA 1
ATOM 1510 C C . SER A 1 185 ? 13.301 0.027 -5.315 1.00 95.50 185 SER A C 1
ATOM 1512 O O . SER A 1 185 ? 14.174 -0.770 -5.652 1.00 95.50 185 SER A O 1
ATOM 1514 N N . LEU A 1 186 ? 12.966 0.256 -4.054 1.00 96.69 186 LEU A N 1
ATOM 1515 C CA . LEU A 1 186 ? 13.400 -0.546 -2.921 1.00 96.69 186 LEU A CA 1
ATOM 1516 C C . LEU A 1 186 ? 12.256 -1.484 -2.565 1.00 96.69 186 LEU A C 1
ATOM 1518 O O . LEU A 1 186 ? 11.111 -1.033 -2.471 1.00 96.69 186 LEU A O 1
ATOM 1522 N N . TYR A 1 187 ? 12.535 -2.767 -2.362 1.00 97.50 187 TYR A N 1
ATOM 1523 C CA . TYR A 1 187 ? 11.485 -3.697 -1.981 1.00 97.50 187 TYR A CA 1
ATOM 1524 C C . TYR A 1 187 ? 11.911 -4.728 -0.945 1.00 97.50 187 TYR A C 1
ATOM 1526 O O . TYR A 1 187 ? 13.073 -5.120 -0.839 1.00 97.50 187 TYR A O 1
ATOM 1534 N N . TRP A 1 188 ? 10.904 -5.186 -0.209 1.00 97.00 188 TRP A N 1
ATOM 1535 C CA . TRP A 1 188 ? 10.974 -6.289 0.733 1.00 97.00 188 TRP A CA 1
ATOM 1536 C C . TRP A 1 188 ? 9.843 -7.265 0.428 1.00 97.00 188 TRP A C 1
ATOM 1538 O O . TRP A 1 188 ? 8.736 -6.858 0.063 1.00 97.00 188 TRP A O 1
ATOM 1548 N N . GLN A 1 189 ? 10.103 -8.551 0.644 1.00 95.19 189 GLN A N 1
ATOM 1549 C CA . GLN A 1 189 ? 9.096 -9.601 0.547 1.00 95.19 189 GLN A CA 1
ATOM 1550 C C . GLN A 1 189 ? 9.107 -10.436 1.829 1.00 95.19 189 GLN A C 1
ATOM 1552 O O . GLN A 1 189 ? 10.158 -10.902 2.267 1.00 95.19 189 GLN A O 1
ATOM 1557 N N . LYS A 1 190 ? 7.934 -10.611 2.442 1.00 92.31 190 LYS A N 1
ATOM 1558 C CA . LYS A 1 190 ? 7.727 -11.453 3.632 1.00 92.31 190 LYS A CA 1
ATOM 1559 C C . LYS A 1 190 ? 6.374 -12.137 3.521 1.00 92.31 190 LYS A C 1
ATOM 1561 O O . LYS A 1 190 ? 5.387 -11.459 3.260 1.00 92.31 190 LYS A O 1
ATOM 1566 N N . ASN A 1 191 ? 6.318 -13.459 3.694 1.00 87.75 191 ASN A N 1
ATOM 1567 C CA . ASN A 1 191 ? 5.070 -14.237 3.717 1.00 87.75 191 ASN A CA 1
ATOM 1568 C C . ASN A 1 191 ? 4.071 -13.838 2.607 1.00 87.75 191 ASN A C 1
ATOM 1570 O O . ASN A 1 191 ? 2.914 -13.523 2.876 1.00 87.75 191 ASN A O 1
ATOM 1574 N N . LYS A 1 192 ? 4.547 -13.809 1.349 1.00 88.06 192 LYS A N 1
ATOM 1575 C CA . LYS A 1 192 ? 3.798 -13.411 0.130 1.00 88.06 192 LYS A CA 1
ATOM 1576 C C . LYS A 1 192 ? 3.315 -11.954 0.078 1.00 88.06 192 LYS A C 1
ATOM 1578 O O . LYS A 1 192 ? 2.679 -11.551 -0.888 1.00 88.06 192 LYS A O 1
ATOM 1583 N N . SER A 1 193 ? 3.619 -11.156 1.093 1.00 93.31 193 SER A N 1
ATOM 1584 C CA . SER A 1 193 ? 3.378 -9.718 1.091 1.00 93.31 193 SER A CA 1
ATOM 1585 C C . SER A 1 193 ? 4.569 -9.001 0.465 1.00 93.31 193 SER A C 1
ATOM 1587 O O . SER A 1 193 ? 5.718 -9.402 0.669 1.00 93.31 193 SER A O 1
ATOM 1589 N N . PHE A 1 194 ? 4.287 -7.922 -0.259 1.00 96.38 194 PHE A N 1
ATOM 1590 C CA . PHE A 1 194 ? 5.288 -7.041 -0.847 1.00 96.38 194 PHE A CA 1
ATOM 1591 C C . PHE A 1 194 ? 5.186 -5.656 -0.216 1.00 96.38 194 PHE A C 1
ATOM 1593 O O . PHE A 1 194 ? 4.095 -5.104 -0.078 1.00 96.38 194 PHE A O 1
ATOM 1600 N N . LEU A 1 195 ? 6.338 -5.086 0.123 1.00 97.06 195 LEU A N 1
ATOM 1601 C CA . LEU A 1 195 ? 6.491 -3.667 0.404 1.00 97.06 195 LEU A CA 1
ATOM 1602 C C . LEU A 1 195 ? 7.399 -3.092 -0.675 1.00 97.06 195 LEU A C 1
ATOM 1604 O O . LEU A 1 195 ? 8.543 -3.522 -0.789 1.00 97.06 195 LEU A O 1
ATOM 1608 N N . ILE A 1 196 ? 6.889 -2.145 -1.460 1.00 97.06 196 ILE A N 1
ATOM 1609 C CA . ILE A 1 196 ? 7.626 -1.509 -2.555 1.00 97.06 196 ILE A C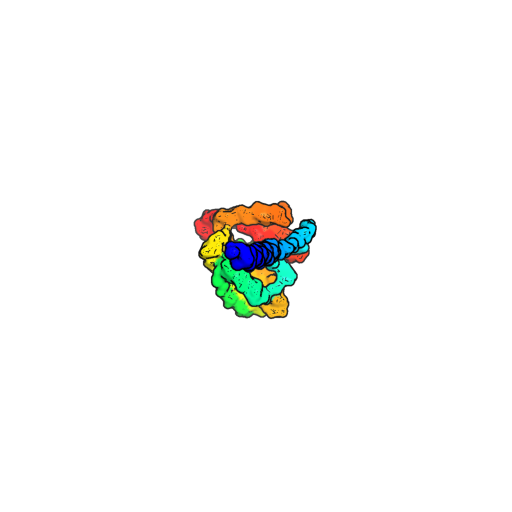A 1
ATOM 1610 C C . ILE A 1 196 ? 7.617 -0.003 -2.315 1.00 97.06 196 ILE A C 1
ATOM 1612 O O . ILE A 1 196 ? 6.555 0.603 -2.184 1.00 97.06 196 ILE A O 1
ATOM 1616 N N . ILE A 1 197 ? 8.804 0.593 -2.272 1.00 94.62 197 ILE A N 1
ATOM 1617 C CA . ILE A 1 197 ? 9.000 2.041 -2.282 1.00 94.62 197 ILE A CA 1
ATOM 1618 C C . ILE A 1 197 ? 9.576 2.404 -3.640 1.00 94.62 197 ILE A C 1
ATOM 1620 O O . ILE A 1 197 ? 10.610 1.873 -4.038 1.00 94.62 197 ILE A O 1
ATOM 1624 N N . SER A 1 198 ? 8.919 3.319 -4.338 1.00 93.31 198 SER A N 1
ATOM 1625 C CA . SER A 1 198 ? 9.371 3.847 -5.621 1.00 93.31 198 SER A CA 1
ATOM 1626 C C . SER A 1 198 ? 9.967 5.231 -5.402 1.00 93.31 198 SER A C 1
ATOM 1628 O O . SER A 1 198 ? 9.289 6.110 -4.875 1.00 93.31 198 SER A O 1
ATOM 1630 N N . ILE A 1 199 ? 11.230 5.407 -5.783 1.00 89.62 199 ILE A N 1
ATOM 1631 C CA . ILE A 1 199 ? 11.980 6.656 -5.657 1.00 89.62 199 ILE A CA 1
ATOM 1632 C C . ILE A 1 199 ? 12.325 7.112 -7.070 1.00 89.62 199 ILE A C 1
ATOM 1634 O O . ILE A 1 199 ? 13.142 6.504 -7.760 1.00 89.62 199 ILE A O 1
ATOM 1638 N N . GLY A 1 200 ? 11.687 8.187 -7.502 1.00 83.06 200 GLY A N 1
ATOM 1639 C CA . GLY A 1 200 ? 11.845 8.749 -8.833 1.00 83.06 200 GLY A CA 1
ATOM 1640 C C . GLY A 1 200 ? 11.251 10.144 -8.868 1.00 83.06 200 GLY A C 1
ATOM 1641 O O . GLY A 1 200 ? 10.716 10.624 -7.868 1.00 83.06 200 GLY A O 1
ATOM 1642 N N . LYS A 1 201 ? 11.349 10.798 -10.020 1.00 76.19 201 LYS A N 1
ATOM 1643 C CA . LYS A 1 201 ? 10.730 12.108 -10.200 1.00 76.19 201 LYS A CA 1
ATOM 1644 C C . LYS A 1 201 ? 9.210 11.970 -10.320 1.00 76.19 201 LYS A C 1
ATOM 1646 O O . LYS A 1 201 ? 8.705 11.024 -10.920 1.00 76.19 201 LYS A O 1
ATOM 1651 N N . ASP A 1 202 ? 8.476 12.935 -9.778 1.00 67.06 202 ASP A N 1
ATOM 1652 C CA . ASP A 1 202 ? 7.057 13.106 -10.050 1.00 67.06 202 ASP A CA 1
ATOM 1653 C C . ASP A 1 202 ? 6.821 13.430 -11.539 1.00 67.06 202 ASP A C 1
ATOM 1655 O O . ASP A 1 202 ? 7.741 13.689 -12.319 1.00 67.06 202 ASP A O 1
ATOM 1659 N N . ARG A 1 203 ? 5.547 13.467 -11.943 1.00 61.75 203 ARG A N 1
ATOM 1660 C CA . ARG A 1 203 ? 5.135 13.784 -13.325 1.00 61.75 203 ARG A CA 1
ATOM 1661 C C . ARG A 1 203 ? 5.597 15.162 -13.836 1.00 61.75 203 ARG A C 1
ATOM 1663 O O . ARG A 1 203 ? 5.417 15.453 -15.013 1.00 61.75 203 ARG A O 1
ATOM 1670 N N . TYR A 1 204 ? 6.112 16.019 -12.956 1.00 62.59 204 TYR A N 1
ATOM 1671 C CA . TYR A 1 204 ? 6.615 17.359 -13.247 1.00 62.59 204 TYR A CA 1
ATOM 1672 C C . TYR A 1 204 ? 8.147 17.446 -13.141 1.00 62.59 204 TYR A C 1
ATOM 1674 O O . TYR A 1 204 ? 8.704 18.532 -13.284 1.00 62.59 204 TYR A O 1
ATOM 1682 N N . GLY A 1 205 ? 8.842 16.327 -12.912 1.00 61.09 205 GLY A N 1
ATOM 1683 C CA . GLY A 1 205 ? 10.297 16.283 -12.796 1.00 61.09 205 GLY A CA 1
ATOM 1684 C C . GLY A 1 205 ? 10.841 16.620 -11.403 1.00 61.09 205 GLY A C 1
ATOM 1685 O O . GLY A 1 205 ? 12.062 16.706 -11.246 1.00 61.09 205 GLY A O 1
ATOM 1686 N N . ASN A 1 206 ? 9.986 16.815 -10.394 1.00 61.41 206 ASN A N 1
ATOM 1687 C CA . ASN A 1 206 ? 10.432 17.054 -9.023 1.00 61.41 206 ASN A CA 1
ATOM 1688 C C . ASN A 1 206 ? 10.791 15.732 -8.338 1.00 61.41 206 ASN A C 1
ATOM 1690 O O . ASN A 1 206 ? 10.056 14.770 -8.518 1.00 61.41 206 ASN A O 1
ATOM 1694 N N . PRO A 1 207 ? 11.865 15.669 -7.535 1.00 56.75 207 PRO A N 1
ATOM 1695 C CA . PRO A 1 207 ? 12.110 14.516 -6.673 1.00 56.75 207 PRO A CA 1
ATOM 1696 C C . PRO A 1 207 ? 11.046 14.358 -5.581 1.00 56.75 207 PRO A C 1
ATOM 1698 O O . PRO A 1 207 ? 10.361 15.364 -5.268 1.00 56.75 207 PRO A O 1
#

Nearest PDB structures (foldseek):
  3g65-assembly1_C  TM=3.408E-01  e=1.274E+00  Homo sapiens
  8uqi-assembly1_B  TM=2.324E-01  e=3.937E+00  Stigmatella aurantiaca
  2dlx-assembly1_A  TM=1.633E-01  e=6.922E+00  Homo sapiens

Radius of gyration: 28.24 Å; Cα contacts (8 Å, |Δi|>4): 261; chains: 1; bounding box: 35×43×104 Å